Protein AF-A0A015MP31-F1 (afdb_monomer)

Secondary structure (DSSP, 8-state):
----GGGGGG--SSPPB-TT--B--TTSHHHHHHHHHHHHHSPPPPPHHHHHHHHHHHHHHHHHHHHHHTT--TTTHHHHHHHHHHHHHHHHHHHHHHHHHHHHHHH---HHHHHHHHHHHHHHHHHHHHHHHHHHHHHHHT--PPTT--S--SHHHHHTT--TTS------------S-------------------------

Organism: Rhizophagus irregularis (strain DAOM 197198w) (NCBI:txid1432141)

pLDDT: mean 75.78, std 20.4, range [34.19, 97.19]

Radius of gyration: 34.36 Å; Cα contacts (8 Å, |Δi|>4): 67; chains: 1; bounding box: 58×89×90 Å

Mean predicted aligned error: 17.03 Å

Foldseek 3Di:
DDDDPLQPVPPDPDFDADPVRHTDDPPDPVNVVVSVVSSVPDDDDDDPVRVVVVVVVVVLVVLCVVCVVVLHHSLCSVLVVVLVVLVVVLVVVLCVVLVVLVVQLVPDPDPVSNVVSVVVNVVCVVVSVVVSVVVSVVSVVVRDRPPPDDPDPPPSVVVVVPDPPPPPPPDPPDDDDDDDDPPDPPDDDDDDDDDDDDDDDDDD

Structure (mmCIF, N/CA/C/O backbone):
data_AF-A0A015MP31-F1
#
_entry.id   AF-A0A015MP31-F1
#
loop_
_atom_site.group_PDB
_atom_site.id
_atom_site.type_symbol
_atom_site.label_atom_id
_atom_site.label_alt_id
_atom_site.label_comp_id
_atom_site.label_asym_id
_atom_site.label_entity_id
_atom_site.label_seq_id
_atom_site.pdbx_PDB_ins_code
_atom_site.Cartn_x
_atom_site.Cartn_y
_atom_site.Cartn_z
_atom_site.occupancy
_atom_site.B_iso_or_equiv
_atom_site.auth_seq_id
_atom_site.auth_comp_id
_atom_site.auth_asym_id
_atom_site.auth_atom_id
_atom_site.pdbx_PDB_model_num
ATOM 1 N N . MET A 1 1 ? 12.160 -29.443 -40.049 1.00 74.00 1 MET A N 1
ATOM 2 C CA . MET A 1 1 ? 13.162 -28.364 -40.197 1.00 74.00 1 MET A CA 1
ATOM 3 C C . MET A 1 1 ? 13.822 -28.106 -38.848 1.00 74.00 1 MET A C 1
ATOM 5 O O . MET A 1 1 ? 13.108 -27.856 -37.884 1.00 74.00 1 MET A O 1
ATOM 9 N N . PHE A 1 2 ? 15.148 -28.223 -38.744 1.00 81.88 2 PHE A N 1
ATOM 10 C CA . PHE A 1 2 ? 15.874 -27.983 -37.490 1.00 81.88 2 PHE A CA 1
ATOM 11 C C . PHE A 1 2 ? 16.318 -26.518 -37.405 1.00 81.88 2 PHE A C 1
ATOM 13 O O . PHE A 1 2 ? 17.083 -26.057 -38.247 1.00 81.88 2 PHE A O 1
ATOM 20 N N . ILE A 1 3 ? 15.853 -25.794 -36.382 1.00 84.56 3 ILE A N 1
ATOM 21 C CA . ILE A 1 3 ? 16.291 -24.421 -36.093 1.00 84.56 3 ILE A CA 1
ATOM 22 C C . ILE A 1 3 ? 17.124 -24.432 -34.799 1.00 84.56 3 ILE A C 1
ATOM 24 O O . ILE A 1 3 ? 16.584 -24.762 -33.731 1.00 84.56 3 ILE A O 1
ATOM 28 N N . PRO A 1 4 ? 18.415 -24.046 -34.857 1.00 87.56 4 PRO A N 1
ATOM 29 C CA . PRO A 1 4 ? 19.265 -23.894 -33.681 1.00 87.56 4 PRO A CA 1
ATOM 30 C C . PRO A 1 4 ? 18.631 -23.017 -32.596 1.00 87.56 4 PRO A C 1
ATOM 32 O O . PRO A 1 4 ? 18.036 -21.979 -32.886 1.00 87.56 4 PRO A O 1
ATOM 35 N N . HIS A 1 5 ? 18.809 -23.391 -31.324 1.00 84.75 5 HIS A N 1
ATOM 36 C CA . HIS A 1 5 ? 18.197 -22.683 -30.191 1.00 84.75 5 HIS A CA 1
ATOM 37 C C . HIS A 1 5 ? 18.561 -21.186 -30.149 1.00 84.75 5 HIS A C 1
ATOM 39 O O . HIS A 1 5 ? 17.697 -20.357 -29.875 1.00 84.75 5 HIS A O 1
ATOM 45 N N . LYS A 1 6 ? 19.800 -20.837 -30.530 1.00 84.44 6 LYS A N 1
ATOM 46 C CA . LYS A 1 6 ? 20.294 -19.449 -30.620 1.00 84.44 6 LYS A CA 1
ATOM 47 C C . LYS A 1 6 ? 19.482 -18.542 -31.556 1.00 84.44 6 LYS A C 1
ATOM 49 O O . LYS A 1 6 ? 19.485 -17.333 -31.367 1.00 84.44 6 LYS A O 1
ATOM 54 N N . TYR A 1 7 ? 18.769 -19.110 -32.530 1.00 86.00 7 TYR A N 1
ATOM 55 C CA . TYR A 1 7 ? 17.979 -18.350 -33.499 1.00 86.00 7 TYR A CA 1
ATOM 56 C C . TYR A 1 7 ? 16.498 -18.223 -33.125 1.00 86.00 7 TYR A C 1
ATOM 58 O O . TYR A 1 7 ? 15.817 -17.366 -33.674 1.00 86.00 7 TYR A O 1
ATOM 66 N N . ARG A 1 8 ? 15.989 -19.014 -32.167 1.00 84.81 8 ARG A N 1
ATOM 67 C CA . ARG A 1 8 ? 14.545 -19.098 -31.865 1.00 84.81 8 ARG A CA 1
ATOM 68 C C . ARG A 1 8 ? 13.927 -17.785 -31.385 1.00 84.81 8 ARG A C 1
ATOM 70 O O . ARG A 1 8 ? 12.791 -17.495 -31.731 1.00 84.81 8 ARG A O 1
ATOM 77 N N . ASN A 1 9 ? 14.672 -16.991 -30.617 1.00 83.19 9 ASN A N 1
ATOM 78 C CA . ASN A 1 9 ? 14.171 -15.733 -30.048 1.00 83.19 9 ASN A CA 1
ATOM 79 C C . ASN A 1 9 ? 14.290 -14.540 -31.006 1.00 83.19 9 ASN A C 1
ATOM 81 O O . ASN A 1 9 ? 13.873 -13.441 -30.652 1.00 83.19 9 ASN A O 1
ATOM 85 N N . ILE A 1 10 ? 14.905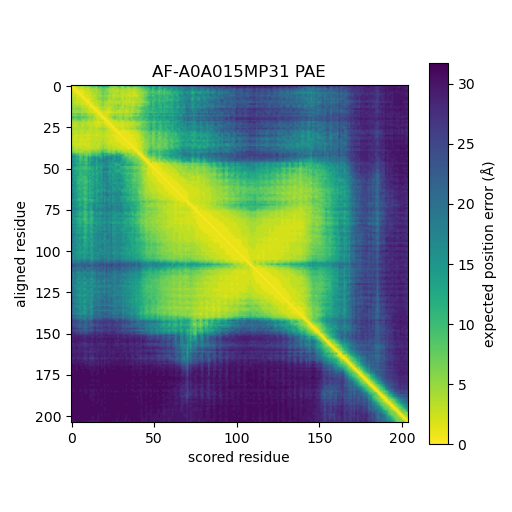 -14.740 -32.174 1.00 86.00 10 ILE A N 1
ATOM 86 C CA . ILE A 1 10 ? 15.269 -13.663 -33.102 1.00 86.00 10 ILE A CA 1
ATOM 87 C C . ILE A 1 10 ? 14.688 -13.904 -34.499 1.00 86.00 10 ILE A C 1
ATOM 89 O O . ILE A 1 10 ? 15.060 -13.213 -35.441 1.00 86.00 10 ILE A O 1
ATOM 93 N N . ILE A 1 11 ? 13.795 -14.894 -34.636 1.00 86.50 11 ILE A N 1
ATOM 94 C CA . ILE A 1 11 ? 13.079 -15.171 -35.882 1.00 86.50 11 ILE A CA 1
ATOM 95 C C . ILE A 1 11 ? 12.191 -13.958 -36.192 1.00 86.50 11 ILE A C 1
ATOM 97 O O . ILE A 1 11 ? 11.351 -13.601 -35.358 1.00 86.50 11 ILE A O 1
ATOM 101 N N . PRO A 1 12 ? 12.360 -13.323 -37.362 1.00 84.62 12 PRO A N 1
ATOM 102 C CA . PRO A 1 12 ? 11.486 -12.249 -37.812 1.00 84.62 12 PRO A CA 1
ATOM 103 C C . PRO A 1 12 ? 10.028 -12.709 -37.839 1.00 84.62 12 PRO A C 1
ATOM 105 O O . PRO A 1 12 ? 9.726 -13.834 -38.234 1.00 84.62 12 PRO A O 1
ATOM 108 N N . LYS A 1 13 ? 9.114 -11.835 -37.409 1.00 85.69 13 LYS A N 1
ATOM 109 C CA . LYS A 1 13 ? 7.669 -12.102 -37.498 1.00 85.69 13 LYS A CA 1
ATOM 110 C C . LYS A 1 13 ? 7.138 -11.942 -38.924 1.00 85.69 13 LYS A C 1
ATOM 112 O O . LYS A 1 13 ? 6.085 -12.482 -39.239 1.00 85.69 13 LYS A O 1
ATOM 117 N N . GLU A 1 14 ? 7.865 -11.204 -39.755 1.00 86.81 14 GLU A N 1
ATOM 118 C CA . GLU A 1 14 ? 7.526 -10.916 -41.145 1.00 86.81 14 GLU A CA 1
ATOM 119 C C . GLU A 1 14 ? 8.365 -11.785 -42.100 1.00 86.81 14 GLU A C 1
ATOM 121 O O . GLU A 1 14 ? 9.497 -12.151 -41.758 1.00 86.81 14 GLU A O 1
ATOM 126 N N . PRO A 1 15 ? 7.825 -12.149 -43.279 1.00 86.38 15 PRO A N 1
ATOM 127 C CA . PRO A 1 15 ? 8.564 -12.888 -44.297 1.00 86.38 15 PRO A CA 1
ATOM 128 C C . PRO A 1 15 ? 9.771 -12.090 -44.797 1.00 86.38 15 PRO A C 1
ATOM 130 O O . PRO A 1 15 ? 9.709 -10.875 -44.968 1.00 86.38 15 PRO A O 1
ATOM 133 N N . LEU A 1 16 ? 10.872 -12.797 -45.038 1.00 87.38 16 LEU A N 1
ATOM 134 C CA . LEU A 1 16 ? 12.121 -12.206 -45.500 1.00 87.38 16 LEU A CA 1
ATOM 135 C C . LEU A 1 16 ? 12.181 -12.205 -47.025 1.00 87.38 16 LEU A C 1
ATOM 137 O O . LEU A 1 16 ? 11.824 -13.200 -47.655 1.00 87.38 16 LEU A O 1
ATOM 141 N N . TYR A 1 17 ? 12.688 -11.116 -47.591 1.00 89.69 17 TYR A N 1
ATOM 142 C CA . TYR A 1 17 ? 12.909 -10.961 -49.024 1.00 89.69 17 TYR A CA 1
ATOM 143 C C . TYR A 1 17 ? 14.331 -10.462 -49.286 1.00 89.69 17 TYR A C 1
ATOM 145 O O . TYR A 1 17 ? 14.912 -9.774 -48.442 1.00 89.69 17 TYR A O 1
ATOM 153 N N . THR A 1 18 ? 14.895 -10.821 -50.436 1.00 84.06 18 THR A N 1
ATOM 154 C CA . THR A 1 18 ? 16.131 -10.214 -50.946 1.00 84.06 18 THR A CA 1
ATOM 155 C C . THR A 1 18 ? 15.867 -8.789 -51.442 1.00 84.06 18 THR A C 1
ATOM 157 O O . THR A 1 18 ? 14.717 -8.373 -51.584 1.00 84.06 18 THR A O 1
ATOM 160 N N . GLU A 1 19 ? 16.925 -8.029 -51.735 1.00 83.94 19 GLU A N 1
ATOM 161 C CA . GLU A 1 19 ? 16.815 -6.676 -52.314 1.00 83.94 19 GLU A CA 1
ATOM 162 C C . GLU A 1 19 ? 16.079 -6.671 -53.669 1.00 83.94 19 GLU A C 1
ATOM 164 O O . GLU A 1 19 ? 15.455 -5.685 -54.045 1.00 83.94 19 GLU A O 1
ATOM 169 N N . GLU A 1 20 ? 16.077 -7.813 -54.357 1.00 86.88 20 GLU A N 1
ATOM 170 C CA . GLU A 1 20 ? 15.371 -8.070 -55.618 1.00 86.88 20 GLU A CA 1
ATOM 171 C C . GLU A 1 20 ? 13.899 -8.484 -55.407 1.00 86.88 20 GLU A C 1
ATOM 173 O O . GLU A 1 20 ? 13.181 -8.758 -56.367 1.00 86.88 20 GLU A O 1
ATOM 178 N N . GLY A 1 21 ? 13.433 -8.555 -54.154 1.00 85.94 21 GLY A N 1
ATOM 179 C CA . GLY A 1 21 ? 12.064 -8.934 -53.801 1.00 85.94 21 GLY A CA 1
ATOM 180 C C . GLY A 1 21 ? 11.790 -10.442 -53.824 1.00 85.94 21 GLY A C 1
ATOM 181 O O . GLY A 1 21 ? 10.629 -10.851 -53.783 1.00 85.94 21 GLY A O 1
ATOM 182 N N . VAL A 1 22 ? 12.822 -11.290 -53.873 1.00 89.50 22 VAL A N 1
ATOM 183 C CA . VAL A 1 22 ? 12.664 -12.753 -53.876 1.00 89.50 22 VAL A CA 1
ATOM 184 C C . VAL A 1 22 ? 12.481 -13.264 -52.451 1.00 89.50 22 VAL A C 1
ATOM 186 O O . VAL A 1 22 ? 13.244 -12.913 -51.553 1.00 89.50 22 VAL A O 1
ATOM 189 N N . TYR A 1 23 ? 11.470 -14.107 -52.232 1.00 90.94 23 TYR A N 1
ATOM 190 C CA . TYR A 1 23 ? 11.176 -14.678 -50.917 1.00 90.94 23 TYR A CA 1
ATOM 191 C C . TYR A 1 23 ? 12.289 -15.618 -50.437 1.00 90.94 23 TYR A C 1
ATOM 193 O O . TYR A 1 23 ? 12.594 -16.629 -51.073 1.00 90.94 23 TYR A O 1
ATOM 201 N N . ILE A 1 24 ? 12.841 -15.322 -49.261 1.00 89.38 24 ILE A N 1
ATOM 202 C CA . ILE A 1 24 ? 13.866 -16.139 -48.617 1.00 89.38 24 ILE A CA 1
ATOM 203 C C . ILE A 1 24 ? 13.177 -17.252 -47.823 1.00 89.38 24 ILE A C 1
ATOM 205 O O . ILE A 1 24 ? 12.631 -17.036 -46.738 1.00 89.38 24 ILE A O 1
ATOM 209 N N . VAL A 1 25 ? 13.246 -18.472 -48.355 1.00 88.62 25 VAL A N 1
ATOM 210 C CA . VAL A 1 25 ? 12.637 -19.660 -47.741 1.00 88.62 25 VAL A CA 1
ATOM 211 C C . VAL A 1 25 ? 13.271 -19.958 -46.371 1.00 88.62 25 VAL A C 1
ATOM 213 O O . VAL A 1 25 ? 14.489 -20.138 -46.291 1.00 88.62 25 VAL A O 1
ATOM 216 N N . PRO A 1 26 ? 12.481 -20.077 -45.285 1.00 87.75 26 PRO A N 1
ATOM 217 C CA . PRO A 1 26 ? 12.982 -20.481 -43.977 1.00 87.75 26 PRO A CA 1
ATOM 218 C C . PRO A 1 26 ? 13.776 -21.789 -44.033 1.00 87.75 26 PRO A C 1
ATOM 220 O O . PRO A 1 26 ? 13.324 -22.782 -44.594 1.00 87.75 26 PRO A O 1
ATOM 223 N N . GLY A 1 27 ? 14.971 -21.790 -43.438 1.00 83.44 27 GLY A N 1
ATOM 224 C CA . GLY A 1 27 ? 15.876 -22.945 -43.445 1.00 83.44 27 GLY A CA 1
ATOM 225 C C . GLY A 1 27 ? 16.776 -23.065 -44.681 1.00 83.44 27 GLY A C 1
ATOM 226 O O . GLY A 1 27 ? 17.607 -23.973 -44.719 1.00 83.44 27 GLY A O 1
ATOM 227 N N . SER A 1 28 ? 16.667 -22.156 -45.656 1.00 89.12 28 SER A N 1
ATOM 228 C CA . SER A 1 28 ? 17.636 -22.039 -46.750 1.00 89.12 28 SER A CA 1
ATOM 229 C C . SER A 1 28 ? 18.993 -21.517 -46.256 1.00 89.12 28 SER A C 1
ATOM 231 O O . SER A 1 28 ? 19.128 -20.993 -45.145 1.00 89.12 28 SER A O 1
ATOM 233 N N . ARG A 1 29 ? 20.026 -21.626 -47.102 1.00 88.25 29 ARG A N 1
ATOM 234 C CA . ARG A 1 29 ? 21.352 -21.056 -46.817 1.00 88.25 29 ARG A CA 1
ATOM 235 C C . ARG A 1 29 ? 21.278 -19.544 -46.591 1.00 88.25 29 ARG A C 1
ATOM 237 O O . ARG A 1 29 ? 21.862 -19.050 -45.634 1.00 88.25 29 ARG A O 1
ATOM 244 N N . GLU A 1 30 ? 20.540 -18.834 -47.438 1.00 89.25 30 GLU A N 1
ATOM 245 C CA . GLU A 1 30 ? 20.336 -17.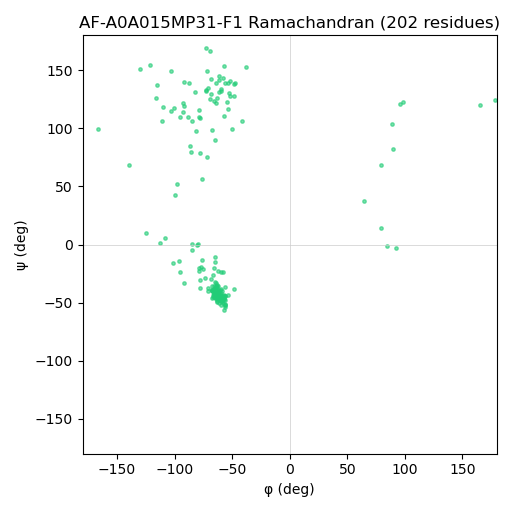383 -47.345 1.00 89.25 30 GLU A CA 1
ATOM 246 C C . GLU A 1 30 ? 19.629 -16.992 -46.051 1.00 89.25 30 GLU A C 1
ATOM 248 O O . GLU A 1 30 ? 20.039 -16.046 -45.377 1.00 89.25 30 GLU A O 1
ATOM 253 N N . TRP A 1 31 ? 18.636 -17.785 -45.642 1.00 89.88 31 TRP A N 1
ATOM 254 C CA . TRP A 1 31 ? 17.954 -17.593 -44.371 1.00 89.88 31 TRP A CA 1
ATOM 255 C C . TRP A 1 31 ? 18.927 -17.708 -43.194 1.00 89.88 31 TRP A C 1
ATOM 257 O O . TRP A 1 31 ? 18.940 -16.852 -42.311 1.00 89.88 31 TRP A O 1
ATOM 267 N N . PHE A 1 32 ? 19.801 -18.719 -43.188 1.00 89.62 32 PHE A N 1
ATOM 268 C CA . PHE A 1 32 ? 20.814 -18.857 -42.138 1.00 89.62 32 PHE A CA 1
ATOM 269 C C . PHE A 1 32 ? 21.856 -17.734 -42.150 1.00 89.62 32 PHE A C 1
ATOM 271 O O . PHE A 1 32 ? 22.263 -17.302 -41.071 1.00 89.62 32 PHE A O 1
ATOM 278 N N . THR A 1 33 ? 22.254 -17.232 -43.321 1.00 89.81 33 THR A N 1
ATOM 279 C CA . THR A 1 33 ? 23.148 -16.068 -43.442 1.00 89.81 33 THR A CA 1
ATOM 280 C C . THR A 1 33 ? 22.511 -14.823 -42.828 1.00 89.81 33 THR A C 1
ATOM 282 O O . THR A 1 33 ? 23.130 -14.151 -42.003 1.00 89.81 33 THR A O 1
ATOM 285 N N . TYR A 1 34 ? 21.245 -14.555 -43.153 1.00 88.19 34 TYR A N 1
ATOM 286 C CA . TYR A 1 34 ? 20.497 -13.440 -42.579 1.00 88.19 34 TYR A CA 1
ATOM 287 C C . TYR A 1 34 ? 20.377 -13.565 -41.052 1.00 88.19 34 TYR A C 1
ATOM 289 O O . TYR A 1 34 ? 20.706 -12.640 -40.307 1.00 88.19 34 TYR A O 1
ATOM 297 N N . MET A 1 35 ? 19.996 -14.749 -40.564 1.00 89.00 35 MET A N 1
ATOM 298 C CA . MET A 1 35 ? 19.873 -15.030 -39.130 1.00 89.00 35 MET A CA 1
ATOM 299 C C . MET A 1 35 ? 21.215 -14.945 -38.389 1.00 89.00 35 MET A C 1
ATOM 301 O O . MET A 1 35 ? 21.256 -14.544 -37.225 1.00 89.00 35 MET A O 1
ATOM 305 N N . TYR A 1 36 ? 22.322 -15.308 -39.040 1.00 88.31 36 TYR A N 1
ATOM 306 C CA . TYR A 1 36 ? 23.671 -15.158 -38.498 1.00 88.31 36 TYR A CA 1
ATOM 307 C C . TYR A 1 36 ? 24.060 -13.685 -38.345 1.00 88.31 36 TYR A C 1
ATOM 309 O O . TYR A 1 36 ? 24.514 -13.297 -37.269 1.00 88.31 36 TYR A O 1
ATOM 317 N N . ASN A 1 37 ? 23.795 -12.862 -39.361 1.00 88.12 37 ASN A N 1
ATOM 318 C CA . ASN A 1 37 ? 24.048 -11.423 -39.308 1.00 88.12 37 ASN A CA 1
ATOM 319 C C . ASN A 1 37 ? 23.207 -10.747 -38.216 1.00 88.12 37 ASN A C 1
ATOM 321 O O . ASN A 1 37 ? 23.742 -9.971 -37.425 1.00 88.12 37 ASN A O 1
ATOM 325 N N . LEU A 1 38 ? 21.923 -11.105 -38.089 1.00 85.56 38 LEU A N 1
ATOM 326 C CA . LEU A 1 38 ? 21.086 -10.642 -36.977 1.00 85.56 38 LEU A CA 1
ATOM 327 C C . LEU A 1 38 ? 21.678 -11.030 -35.619 1.00 85.56 38 LEU A C 1
ATOM 329 O O . LEU A 1 38 ? 21.755 -10.195 -34.723 1.00 85.56 38 LEU A O 1
ATOM 333 N N . HIS A 1 39 ? 22.119 -12.281 -35.472 1.00 83.44 39 HIS A N 1
ATOM 334 C CA . HIS A 1 39 ? 22.714 -12.783 -34.235 1.00 83.44 39 HIS A CA 1
ATOM 335 C C . HIS A 1 39 ? 24.027 -12.080 -33.863 1.00 83.44 39 HIS A C 1
ATOM 337 O O . HIS A 1 39 ? 24.275 -11.884 -32.677 1.00 83.44 39 HIS A O 1
ATOM 343 N N . ILE A 1 40 ? 24.859 -11.697 -34.837 1.00 83.50 40 ILE A N 1
ATOM 344 C CA . ILE A 1 40 ? 26.073 -10.901 -34.584 1.00 83.50 40 ILE A CA 1
ATOM 345 C C . ILE A 1 40 ? 25.722 -9.464 -34.190 1.00 83.50 40 ILE A C 1
ATOM 347 O O . ILE A 1 40 ? 26.348 -8.908 -33.291 1.00 83.50 40 ILE A O 1
ATOM 351 N N . ASN A 1 41 ? 24.717 -8.874 -34.840 1.00 78.81 41 ASN A N 1
ATOM 352 C CA . ASN A 1 41 ? 24.307 -7.489 -34.600 1.00 78.81 41 ASN A CA 1
ATOM 353 C C . ASN A 1 41 ? 23.494 -7.313 -33.307 1.00 78.81 41 ASN A C 1
ATOM 355 O O . ASN A 1 41 ? 23.285 -6.191 -32.842 1.00 78.81 41 ASN A O 1
ATOM 359 N N . LEU A 1 42 ? 23.028 -8.409 -32.706 1.00 74.88 42 LEU A N 1
ATOM 360 C CA . LEU A 1 42 ? 22.381 -8.386 -31.405 1.00 74.88 42 LEU A CA 1
AT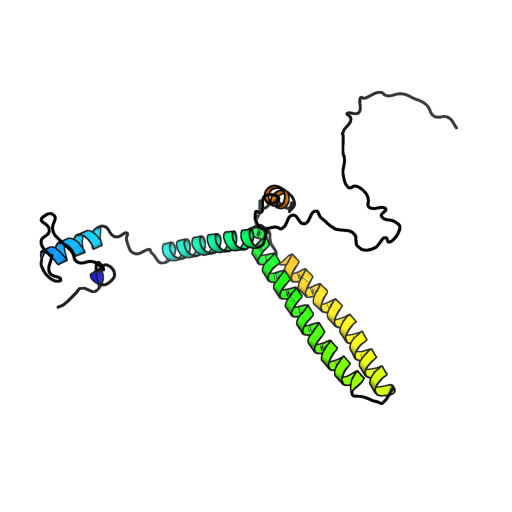OM 361 C C . LEU A 1 42 ? 23.395 -8.036 -30.321 1.00 74.88 42 LEU A C 1
ATOM 363 O O . LEU A 1 42 ? 24.447 -8.660 -30.191 1.00 74.88 42 LEU A O 1
ATOM 367 N N . SER A 1 43 ? 23.037 -7.059 -29.487 1.00 69.31 43 SER A N 1
ATOM 368 C CA . SER A 1 43 ? 23.808 -6.782 -28.281 1.00 69.31 43 SER A CA 1
ATOM 369 C C . SER A 1 43 ? 23.962 -8.072 -27.470 1.00 69.31 43 SER A C 1
ATOM 371 O O . SER A 1 43 ? 22.982 -8.819 -27.338 1.00 69.31 43 SER A O 1
ATOM 373 N N . PRO A 1 44 ? 25.151 -8.333 -26.894 1.00 73.25 44 PRO A N 1
ATOM 374 C CA . PRO A 1 44 ? 25.359 -9.486 -26.036 1.00 73.25 44 PRO A CA 1
ATOM 375 C C . PRO A 1 44 ? 24.229 -9.586 -25.007 1.00 73.25 44 PRO A C 1
ATOM 377 O O . PRO A 1 44 ? 23.797 -8.556 -24.471 1.00 73.25 44 PRO A O 1
ATOM 380 N N . PRO A 1 45 ? 23.715 -10.797 -24.725 1.00 70.75 45 PRO A N 1
ATOM 381 C CA . PRO A 1 45 ? 22.658 -10.957 -23.746 1.00 70.75 45 PRO A CA 1
ATOM 382 C C . PRO A 1 45 ? 23.113 -10.326 -22.433 1.00 70.75 45 PRO A C 1
ATOM 384 O O . PRO A 1 45 ? 24.143 -10.710 -21.885 1.00 70.75 45 PRO A O 1
ATOM 387 N N . LEU A 1 46 ? 22.328 -9.360 -21.942 1.00 74.88 46 LEU A N 1
ATOM 388 C CA . LEU A 1 46 ? 22.673 -8.591 -20.749 1.00 74.88 46 LEU A CA 1
ATOM 389 C C . LEU A 1 46 ? 23.104 -9.532 -19.626 1.00 74.88 46 LEU A C 1
ATOM 391 O O . LEU A 1 46 ? 22.349 -10.447 -19.258 1.00 74.88 46 LEU A O 1
ATOM 395 N N . THR A 1 47 ? 24.276 -9.270 -19.053 1.00 83.94 47 THR A N 1
ATOM 396 C CA . THR A 1 47 ? 24.765 -9.985 -17.875 1.00 83.94 47 THR A CA 1
ATOM 397 C C . THR A 1 47 ? 23.740 -9.846 -16.746 1.00 83.94 47 THR A C 1
ATOM 399 O O . THR A 1 47 ? 23.005 -8.856 -16.673 1.00 83.94 47 THR A O 1
ATOM 402 N N . LYS A 1 48 ? 23.688 -10.807 -15.812 1.00 83.38 48 LYS A N 1
ATOM 403 C CA . LYS A 1 48 ? 22.780 -10.739 -14.647 1.00 83.38 48 LYS A CA 1
ATOM 404 C C . LYS A 1 48 ? 22.849 -9.379 -13.929 1.00 83.38 48 LYS A C 1
ATOM 406 O O . LYS A 1 48 ? 21.810 -8.856 -13.538 1.00 83.38 48 LYS A O 1
ATOM 411 N N . ALA A 1 49 ? 24.043 -8.789 -13.812 1.00 85.75 49 ALA A N 1
ATOM 412 C CA . ALA A 1 49 ? 24.250 -7.457 -13.242 1.00 85.75 49 ALA A CA 1
ATOM 413 C C . ALA A 1 49 ? 23.561 -6.344 -14.055 1.00 85.75 49 ALA A C 1
ATOM 415 O O . ALA A 1 49 ? 22.781 -5.574 -13.506 1.00 85.75 49 ALA A O 1
ATOM 416 N N . GLN A 1 50 ? 23.753 -6.315 -15.375 1.00 87.69 50 GLN A N 1
ATOM 417 C CA . GLN A 1 50 ? 23.138 -5.312 -16.250 1.00 87.69 50 GLN A CA 1
ATOM 418 C C . GLN A 1 50 ? 21.604 -5.414 -16.267 1.00 87.69 50 GLN A C 1
ATOM 420 O O . GLN A 1 50 ? 20.910 -4.399 -16.284 1.00 87.69 50 GLN A O 1
ATOM 425 N N . ARG A 1 51 ? 21.048 -6.634 -16.198 1.00 84.88 51 ARG A N 1
ATOM 426 C CA . ARG A 1 51 ? 19.592 -6.830 -16.055 1.00 84.88 51 ARG A CA 1
ATOM 427 C C . ARG A 1 51 ? 19.069 -6.251 -14.742 1.00 84.88 51 ARG A C 1
ATOM 429 O O . ARG A 1 51 ? 18.009 -5.631 -14.734 1.00 84.88 51 ARG A O 1
ATOM 436 N N . ARG A 1 52 ? 19.802 -6.440 -13.638 1.00 84.81 52 ARG A N 1
ATOM 437 C CA . ARG A 1 52 ? 19.448 -5.859 -12.332 1.00 84.81 52 ARG A CA 1
ATOM 438 C C . ARG A 1 52 ? 19.455 -4.334 -12.388 1.00 84.81 52 ARG A C 1
ATOM 440 O O . ARG A 1 52 ? 18.486 -3.732 -11.937 1.00 84.81 52 ARG A O 1
ATOM 447 N N . GLU A 1 53 ? 20.477 -3.735 -12.995 1.00 88.69 53 GLU A N 1
ATOM 448 C CA . GLU A 1 53 ? 20.563 -2.279 -13.180 1.00 88.69 53 GLU A CA 1
ATOM 449 C C . GLU A 1 53 ? 19.401 -1.735 -14.020 1.00 88.69 53 GLU A C 1
ATOM 451 O O . GLU A 1 53 ? 18.713 -0.804 -13.601 1.00 88.69 53 GLU A O 1
ATOM 456 N N . LYS A 1 54 ? 19.087 -2.372 -15.156 1.00 88.69 54 LYS A N 1
ATOM 457 C CA . LYS A 1 54 ? 17.936 -1.983 -15.987 1.00 88.69 54 LYS A CA 1
ATOM 458 C C . LYS A 1 54 ? 16.619 -2.053 -15.208 1.00 88.69 54 LYS A C 1
ATOM 460 O O . LYS A 1 54 ? 15.825 -1.117 -15.254 1.00 88.69 54 LYS A O 1
ATOM 465 N N . ASN A 1 55 ? 16.400 -3.133 -14.457 1.00 89.88 55 ASN A N 1
ATOM 466 C CA . ASN A 1 55 ? 15.196 -3.294 -13.640 1.00 89.88 55 ASN A CA 1
ATOM 467 C C . ASN A 1 55 ? 15.116 -2.247 -12.520 1.00 89.88 55 ASN A C 1
ATOM 469 O O . ASN A 1 55 ? 14.030 -1.758 -12.216 1.00 89.88 55 ASN A O 1
ATOM 473 N N . LYS A 1 56 ? 16.251 -1.892 -11.908 1.00 90.38 56 LYS A N 1
ATOM 474 C CA . LYS A 1 56 ? 16.332 -0.832 -10.898 1.00 90.38 56 LYS A CA 1
ATOM 475 C C . LYS A 1 56 ? 15.959 0.523 -11.501 1.00 90.38 56 LYS A C 1
ATOM 477 O O . LYS A 1 56 ? 15.148 1.237 -10.918 1.00 90.38 56 LYS A O 1
ATOM 482 N N . LEU A 1 57 ? 16.484 0.841 -12.683 1.00 91.00 57 LEU A N 1
ATOM 483 C CA . LEU A 1 57 ? 16.164 2.076 -13.394 1.00 91.00 57 LEU A CA 1
ATOM 484 C C . LEU A 1 57 ? 14.678 2.159 -13.770 1.00 91.00 57 LEU A C 1
ATOM 486 O O . LEU A 1 57 ? 14.066 3.210 -13.592 1.00 91.00 57 LEU A O 1
ATOM 490 N N . GLU A 1 58 ? 14.084 1.060 -14.240 1.00 91.94 58 GLU A N 1
ATOM 491 C CA . GLU A 1 58 ? 12.648 1.009 -14.541 1.00 91.94 58 GLU A CA 1
ATOM 492 C C . GLU A 1 58 ? 11.778 1.223 -13.298 1.00 91.94 58 GLU A C 1
ATOM 494 O O . GLU A 1 58 ? 10.844 2.021 -13.337 1.00 91.94 58 GLU A O 1
ATOM 499 N N . ARG A 1 59 ? 12.119 0.605 -12.159 1.00 88.06 59 ARG A N 1
ATOM 500 C CA . ARG A 1 59 ? 11.409 0.855 -10.891 1.00 88.06 59 ARG A CA 1
ATOM 501 C C . ARG A 1 59 ? 11.475 2.325 -10.488 1.00 88.06 59 ARG A C 1
ATOM 503 O O . ARG A 1 59 ? 10.444 2.928 -10.226 1.00 88.06 59 ARG A O 1
ATOM 510 N N . ILE A 1 60 ? 12.663 2.929 -10.553 1.00 88.88 60 ILE A N 1
ATOM 511 C CA . ILE A 1 60 ? 12.851 4.357 -10.255 1.00 88.88 60 ILE A CA 1
ATOM 512 C C . ILE A 1 60 ? 11.993 5.234 -11.183 1.00 88.88 60 ILE A C 1
ATOM 514 O O . ILE A 1 60 ? 11.421 6.228 -10.739 1.00 88.88 60 ILE A O 1
ATOM 518 N N . ARG A 1 61 ? 11.883 4.890 -12.473 1.00 90.00 61 ARG A N 1
ATOM 519 C CA . ARG A 1 61 ? 11.026 5.616 -13.426 1.00 90.00 61 ARG A CA 1
ATOM 520 C C . ARG A 1 61 ? 9.547 5.507 -13.065 1.00 90.00 61 ARG A C 1
ATOM 522 O O . ARG A 1 61 ? 8.848 6.518 -13.129 1.00 90.00 61 ARG A O 1
ATOM 529 N N . LEU A 1 62 ? 9.078 4.315 -12.705 1.00 90.25 62 LEU A N 1
ATOM 530 C CA . LEU A 1 62 ? 7.693 4.086 -12.287 1.00 90.25 62 LEU A CA 1
ATOM 531 C C . LEU A 1 62 ? 7.368 4.856 -11.007 1.00 90.25 62 LEU A C 1
ATOM 533 O O . LEU A 1 62 ? 6.413 5.625 -10.989 1.00 90.25 62 LEU A O 1
ATOM 537 N N . ASP A 1 63 ? 8.222 4.755 -9.996 1.00 86.38 63 ASP A N 1
ATOM 538 C CA . ASP A 1 63 ? 8.064 5.460 -8.725 1.00 86.38 63 ASP A CA 1
ATOM 539 C C . ASP A 1 63 ? 8.036 6.987 -8.914 1.00 86.38 63 ASP A C 1
ATOM 541 O O . ASP A 1 63 ? 7.247 7.681 -8.275 1.00 86.38 63 ASP A O 1
ATOM 545 N N . LYS A 1 64 ? 8.850 7.541 -9.828 1.00 85.88 64 LYS A N 1
ATOM 546 C CA . LYS A 1 64 ? 8.795 8.973 -10.186 1.00 85.88 64 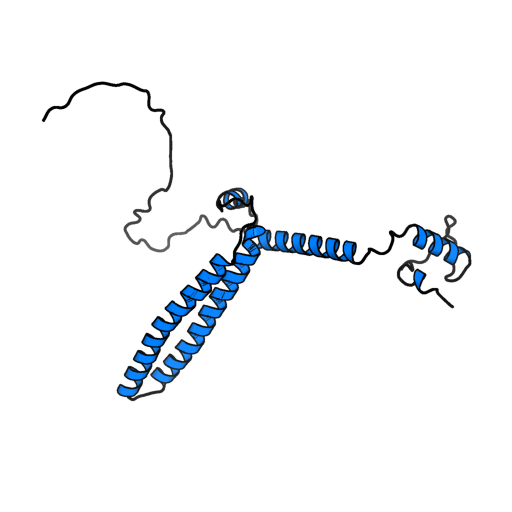LYS A CA 1
ATOM 547 C C . LYS A 1 64 ? 7.455 9.361 -10.813 1.00 85.88 64 LYS A C 1
ATOM 549 O O . LYS A 1 64 ? 6.920 10.424 -10.494 1.00 85.88 64 LYS A O 1
ATOM 554 N N . LYS A 1 65 ? 6.906 8.516 -11.693 1.00 87.62 65 LYS A N 1
ATOM 555 C CA . LYS A 1 65 ? 5.584 8.734 -12.299 1.00 87.62 65 LYS A CA 1
ATOM 556 C C . LYS A 1 65 ? 4.473 8.660 -11.250 1.00 87.62 65 LYS A C 1
ATOM 558 O O . LYS A 1 65 ? 3.620 9.543 -11.232 1.00 87.62 65 LYS A O 1
ATOM 563 N N . GLU A 1 66 ? 4.508 7.669 -10.358 1.00 85.56 66 GLU A N 1
ATOM 564 C CA . GLU A 1 66 ? 3.549 7.543 -9.250 1.00 85.56 66 GLU A CA 1
ATOM 565 C C . GLU A 1 66 ? 3.625 8.756 -8.316 1.00 85.56 66 GLU A C 1
ATOM 567 O O . GLU A 1 66 ? 2.605 9.371 -8.004 1.00 85.56 66 GLU A O 1
ATOM 572 N N . ALA A 1 67 ? 4.833 9.162 -7.924 1.00 84.00 67 ALA A N 1
ATOM 573 C CA . ALA A 1 67 ? 5.040 10.337 -7.089 1.00 84.00 67 ALA A CA 1
ATOM 574 C C . ALA A 1 67 ? 4.428 11.597 -7.730 1.00 84.00 67 ALA A C 1
ATOM 576 O O . ALA A 1 67 ? 3.639 12.292 -7.085 1.00 84.00 67 ALA A O 1
ATOM 577 N N . SER A 1 68 ? 4.697 11.833 -9.020 1.00 84.19 68 SER A N 1
ATOM 578 C CA . SER A 1 68 ? 4.117 12.945 -9.785 1.00 84.19 68 SER A CA 1
ATOM 579 C C . SER A 1 68 ? 2.584 12.886 -9.837 1.00 84.19 68 SER A C 1
ATOM 581 O O . SER A 1 68 ? 1.915 13.883 -9.540 1.00 84.19 68 SER A O 1
ATOM 583 N N . PHE A 1 69 ? 2.017 11.706 -10.120 1.00 84.44 69 PHE A N 1
ATOM 584 C CA . PHE A 1 69 ? 0.570 11.475 -10.141 1.00 84.44 69 PHE A CA 1
ATOM 585 C C . PHE A 1 69 ? -0.084 11.841 -8.800 1.00 84.44 69 PHE A C 1
ATOM 587 O O . PHE A 1 69 ? -1.080 12.568 -8.761 1.00 84.44 69 PHE A O 1
ATOM 594 N N . HIS A 1 70 ? 0.529 11.432 -7.689 1.00 77.62 70 HIS A N 1
ATOM 595 C CA . HIS A 1 70 ? 0.048 11.732 -6.342 1.00 77.62 70 HIS A CA 1
ATOM 596 C C . HIS A 1 70 ? 0.421 13.139 -5.837 1.00 77.62 70 HIS A C 1
ATOM 598 O O . HIS A 1 70 ? 0.030 13.506 -4.730 1.00 77.62 70 HIS A O 1
ATOM 604 N N . GLY A 1 71 ? 1.138 13.956 -6.621 1.00 79.19 71 GLY A N 1
ATOM 605 C CA . GLY A 1 71 ? 1.590 15.287 -6.189 1.00 79.19 71 GLY A CA 1
ATOM 606 C C . GLY A 1 71 ? 2.573 15.234 -5.020 1.00 79.19 71 GLY A C 1
ATOM 607 O O . GLY A 1 71 ? 2.506 16.042 -4.095 1.00 79.19 71 GLY A O 1
ATOM 608 N N . SER A 1 72 ? 3.447 14.236 -5.024 1.00 80.44 72 SER A N 1
ATOM 609 C CA . SER A 1 72 ? 4.495 14.044 -4.035 1.00 80.44 72 SER A CA 1
ATOM 610 C C . SER A 1 72 ? 5.857 14.034 -4.712 1.00 80.44 72 SER A C 1
ATOM 612 O O . SER A 1 72 ? 5.986 13.632 -5.863 1.00 80.44 72 SER A O 1
ATOM 614 N N . SER A 1 73 ? 6.900 14.391 -3.970 1.00 82.12 73 SER A N 1
ATOM 615 C CA . SER A 1 73 ? 8.264 14.162 -4.429 1.00 82.12 73 SER A CA 1
ATOM 616 C C . SER A 1 73 ? 8.611 12.672 -4.370 1.00 82.12 73 SER A C 1
ATOM 618 O O . SER A 1 73 ? 8.119 11.937 -3.504 1.00 82.12 73 SER A O 1
ATOM 620 N N . PHE A 1 74 ? 9.477 12.230 -5.285 1.00 81.38 74 PHE A N 1
ATOM 621 C CA . PHE A 1 74 ? 9.947 10.843 -5.394 1.00 81.38 74 PHE A CA 1
ATOM 622 C C . PHE A 1 74 ? 10.518 10.316 -4.067 1.00 81.38 74 PHE A C 1
ATOM 624 O O . PHE A 1 74 ? 10.143 9.236 -3.624 1.00 81.38 74 PHE A O 1
ATOM 631 N N . ASN A 1 75 ? 11.324 11.123 -3.370 1.00 81.69 75 ASN A N 1
ATOM 632 C CA . ASN A 1 75 ? 11.940 10.736 -2.096 1.00 81.69 75 ASN A CA 1
ATOM 633 C C . ASN A 1 75 ? 10.920 10.547 -0.958 1.00 81.69 75 ASN A C 1
ATOM 635 O O . ASN A 1 75 ? 11.178 9.800 -0.021 1.00 81.69 75 ASN A O 1
ATOM 639 N N . ARG A 1 76 ? 9.763 11.223 -1.015 1.00 78.81 76 ARG A N 1
ATOM 640 C CA . ARG A 1 76 ? 8.731 11.179 0.041 1.00 78.81 76 ARG A CA 1
ATOM 641 C C . ARG A 1 76 ? 7.566 10.262 -0.294 1.00 78.81 76 ARG A C 1
ATOM 643 O O . ARG A 1 76 ? 6.780 9.931 0.594 1.00 78.81 76 ARG A O 1
ATOM 650 N N . TYR A 1 77 ? 7.418 9.882 -1.559 1.00 84.25 77 TYR A N 1
ATOM 651 C CA . TYR A 1 77 ? 6.290 9.081 -2.009 1.00 84.25 77 TYR A CA 1
ATOM 652 C C . TYR A 1 77 ? 6.189 7.729 -1.280 1.00 84.25 77 TYR A C 1
ATOM 654 O O . TYR A 1 77 ? 5.115 7.464 -0.738 1.00 84.25 77 TYR A O 1
ATOM 662 N N . PRO A 1 78 ? 7.264 6.924 -1.138 1.00 83.88 78 PRO A N 1
ATOM 663 C CA . PRO A 1 78 ? 7.192 5.645 -0.426 1.00 83.88 78 PRO A CA 1
ATOM 664 C C . PRO A 1 78 ? 6.727 5.806 1.026 1.00 83.88 78 PRO A C 1
ATOM 666 O O . PRO A 1 78 ? 5.816 5.115 1.478 1.00 83.88 78 PRO A O 1
ATOM 669 N N . THR A 1 79 ? 7.289 6.791 1.729 1.00 83.75 79 THR A N 1
ATOM 670 C CA . THR A 1 79 ? 6.893 7.185 3.085 1.00 83.75 79 THR A CA 1
ATOM 671 C C . THR A 1 79 ? 5.416 7.539 3.172 1.00 83.75 79 THR A C 1
ATOM 673 O O . THR A 1 79 ? 4.701 7.025 4.028 1.00 83.75 79 THR A O 1
ATOM 676 N N . ARG A 1 80 ? 4.941 8.429 2.294 1.00 85.81 80 ARG A N 1
ATOM 677 C CA . ARG A 1 80 ? 3.549 8.890 2.306 1.00 85.81 80 ARG A CA 1
ATOM 678 C C . ARG A 1 80 ? 2.586 7.762 1.953 1.00 85.81 80 ARG A C 1
ATOM 680 O O . ARG A 1 80 ? 1.556 7.647 2.606 1.00 85.81 80 ARG A O 1
ATOM 687 N N . LYS A 1 81 ? 2.940 6.911 0.986 1.00 88.12 81 LYS A N 1
ATOM 688 C CA . LYS A 1 81 ? 2.185 5.707 0.611 1.00 88.12 81 LYS A CA 1
ATOM 689 C C . LYS A 1 81 ? 2.042 4.768 1.807 1.00 88.12 81 LYS A C 1
ATOM 691 O O . LYS A 1 81 ? 0.934 4.354 2.136 1.00 88.12 81 LYS A O 1
ATOM 696 N N . HIS A 1 82 ? 3.144 4.492 2.503 1.00 88.44 82 HIS A N 1
ATOM 697 C CA . HIS A 1 82 ? 3.137 3.627 3.678 1.00 88.44 82 HIS A CA 1
ATOM 698 C C . HIS A 1 82 ? 2.381 4.240 4.866 1.00 88.44 82 HIS A C 1
ATOM 700 O O . HIS A 1 82 ? 1.638 3.541 5.555 1.00 88.44 82 HIS A O 1
ATOM 706 N N . LEU A 1 83 ? 2.521 5.549 5.089 1.00 88.62 83 LEU A N 1
ATOM 707 C CA . LEU A 1 83 ? 1.785 6.265 6.128 1.00 88.62 83 LEU A CA 1
ATOM 708 C C . LEU A 1 83 ? 0.279 6.257 5.852 1.00 88.62 83 LEU A C 1
ATOM 710 O O . LEU A 1 83 ? -0.488 5.956 6.760 1.00 88.62 83 LEU A O 1
ATOM 714 N N . ALA A 1 84 ? -0.135 6.542 4.615 1.00 90.62 84 ALA A N 1
ATOM 715 C CA . ALA A 1 84 ? -1.535 6.487 4.206 1.00 90.62 84 ALA A CA 1
ATOM 716 C C . ALA A 1 84 ? -2.116 5.089 4.452 1.00 90.62 84 ALA A C 1
ATOM 718 O O . ALA A 1 84 ? -3.107 4.963 5.161 1.00 90.62 84 ALA A O 1
ATOM 719 N N . PHE A 1 85 ? -1.430 4.042 3.983 1.00 92.56 85 PHE A N 1
ATOM 720 C CA . PHE A 1 85 ? -1.817 2.653 4.236 1.00 92.56 85 PHE A CA 1
ATOM 721 C C . PHE A 1 85 ? -1.931 2.333 5.736 1.00 92.56 85 PHE A C 1
ATOM 723 O O . PHE A 1 85 ? -2.893 1.712 6.183 1.00 92.56 85 PHE A O 1
ATOM 730 N N . THR A 1 86 ? -0.960 2.780 6.536 1.00 92.06 86 THR A N 1
ATOM 731 C CA . THR A 1 86 ? -0.949 2.539 7.984 1.00 92.06 86 THR A CA 1
ATOM 732 C C . THR A 1 86 ? -2.116 3.231 8.680 1.00 92.06 86 THR A C 1
ATOM 734 O O . THR A 1 86 ? -2.749 2.620 9.537 1.00 92.06 86 THR A O 1
ATOM 737 N N . LEU A 1 87 ? -2.416 4.479 8.313 1.00 93.38 87 LEU A N 1
ATOM 738 C CA . LEU A 1 87 ? -3.542 5.233 8.864 1.00 93.38 87 LEU A CA 1
ATOM 739 C C . LEU A 1 87 ? -4.882 4.602 8.484 1.00 93.38 87 LEU A C 1
ATOM 741 O O . LEU A 1 87 ? -5.726 4.438 9.359 1.00 93.38 87 LEU A O 1
ATOM 745 N N . THR A 1 88 ? -5.049 4.187 7.226 1.00 95.50 88 THR A N 1
ATOM 746 C CA . THR A 1 88 ? -6.248 3.470 6.771 1.00 95.50 88 THR A CA 1
ATOM 747 C C . THR A 1 88 ? -6.473 2.210 7.599 1.00 95.50 88 THR A C 1
ATOM 749 O O . THR A 1 88 ? -7.522 2.073 8.218 1.00 95.50 88 THR A O 1
ATOM 752 N N . ARG A 1 89 ? -5.448 1.363 7.741 1.00 94.19 89 ARG A N 1
ATOM 753 C CA . ARG A 1 89 ? -5.547 0.119 8.517 1.00 94.19 89 ARG A CA 1
ATOM 754 C C . ARG A 1 89 ? -5.832 0.346 10.003 1.00 94.19 89 ARG A C 1
ATOM 756 O O . ARG A 1 89 ? -6.483 -0.466 10.653 1.00 94.19 89 ARG A O 1
ATOM 763 N N . ILE A 1 90 ? -5.296 1.425 10.575 1.00 94.38 90 ILE A N 1
ATOM 764 C CA . ILE A 1 90 ? -5.599 1.822 11.955 1.00 94.38 90 ILE A CA 1
ATOM 765 C C . ILE A 1 90 ? -7.078 2.211 12.067 1.00 94.38 90 ILE A C 1
ATOM 767 O O . ILE A 1 90 ? -7.745 1.765 12.993 1.00 94.38 90 ILE A O 1
ATOM 771 N N . ASN A 1 91 ? -7.597 3.000 11.129 1.00 94.38 91 ASN A N 1
ATOM 772 C CA . ASN A 1 91 ? -8.991 3.433 11.157 1.00 94.38 91 ASN A CA 1
ATOM 773 C C . ASN A 1 91 ? -9.968 2.272 10.946 1.00 94.38 91 ASN A C 1
ATOM 775 O O . ASN A 1 91 ? -10.940 2.179 11.686 1.00 94.38 91 ASN A O 1
ATOM 779 N N . GLU A 1 92 ? -9.693 1.380 9.992 1.00 96.31 92 GLU A N 1
ATOM 780 C CA . GLU A 1 92 ? -10.511 0.187 9.724 1.00 96.31 92 GLU A CA 1
ATOM 781 C C . GLU A 1 92 ? -10.642 -0.673 10.978 1.00 96.31 92 GLU A C 1
ATOM 783 O O . GLU A 1 92 ? -11.747 -0.913 11.452 1.00 96.31 92 GLU A O 1
ATOM 788 N N . ARG A 1 93 ? -9.511 -1.017 11.605 1.00 94.62 93 ARG A N 1
ATOM 789 C CA . ARG A 1 93 ? -9.522 -1.811 12.835 1.00 94.62 93 ARG A CA 1
ATOM 790 C C . ARG A 1 93 ? -10.276 -1.121 13.970 1.00 94.62 93 ARG A C 1
ATOM 792 O O . ARG A 1 93 ? -10.978 -1.776 14.729 1.00 94.62 93 ARG A O 1
ATOM 799 N N . PHE A 1 94 ? -10.076 0.186 14.140 1.00 96.12 94 PHE A N 1
ATOM 800 C CA . PHE A 1 94 ? -10.800 0.926 15.170 1.00 96.12 94 PHE A CA 1
ATOM 801 C C . PHE A 1 94 ? -12.307 0.861 14.932 1.00 96.12 94 PHE A C 1
ATOM 803 O O . PHE A 1 94 ? -13.066 0.660 15.873 1.00 96.12 94 PHE A O 1
ATOM 810 N N . HIS A 1 95 ? -12.721 1.034 13.678 1.00 96.25 95 HIS A N 1
ATOM 811 C CA . HIS A 1 95 ? -14.118 1.011 13.287 1.00 96.25 95 HIS A CA 1
ATOM 812 C C . HIS A 1 95 ? -14.758 -0.360 13.514 1.00 96.25 95 HIS A C 1
ATOM 814 O O . HIS A 1 95 ? -15.822 -0.408 14.119 1.00 96.25 95 HIS A O 1
ATOM 820 N N . GLU A 1 96 ? -14.101 -1.445 13.099 1.00 96.00 96 GLU A N 1
ATOM 821 C CA . GLU A 1 96 ? -14.569 -2.824 13.308 1.00 96.00 96 GLU A CA 1
ATOM 822 C C . GLU A 1 96 ? -14.812 -3.116 14.796 1.00 96.00 96 GLU A C 1
ATOM 824 O O . GLU A 1 96 ? -15.921 -3.461 15.191 1.00 96.00 96 GLU A O 1
ATOM 829 N N . GLU A 1 97 ? -13.813 -2.871 15.646 1.00 95.38 97 GLU A N 1
ATOM 830 C CA . GLU A 1 97 ? -13.903 -3.190 17.079 1.00 95.38 97 GLU A CA 1
ATOM 831 C C . GLU A 1 97 ? -14.940 -2.304 17.796 1.00 95.38 97 GLU A C 1
ATOM 833 O O . GLU A 1 97 ? -15.706 -2.768 18.640 1.00 95.38 97 GLU A O 1
ATOM 838 N N . MET A 1 98 ? -15.012 -1.014 17.444 1.00 96.75 98 MET A N 1
ATOM 839 C CA . MET A 1 98 ? -16.023 -0.110 18.004 1.00 96.75 98 MET A CA 1
ATOM 840 C C . MET A 1 98 ? -17.439 -0.464 17.562 1.00 96.75 98 MET A C 1
ATOM 842 O O . MET A 1 98 ? -18.381 -0.300 18.341 1.00 96.75 98 MET A O 1
ATOM 846 N N . MET A 1 99 ? -17.601 -0.925 16.324 1.00 97.19 99 MET A N 1
ATOM 847 C CA . MET A 1 99 ? -18.879 -1.386 15.797 1.00 97.19 99 MET A CA 1
ATOM 848 C C . MET A 1 99 ? -19.346 -2.639 16.537 1.00 97.19 99 MET A C 1
ATOM 850 O O . MET A 1 99 ? -20.504 -2.685 16.943 1.00 97.19 99 MET A O 1
ATOM 854 N N . ASP A 1 100 ? -18.454 -3.590 16.819 1.00 96.50 100 ASP A N 1
ATOM 855 C CA . ASP A 1 100 ? -18.786 -4.782 17.606 1.00 96.50 100 ASP A CA 1
ATOM 856 C C . ASP A 1 100 ? -19.273 -4.428 19.016 1.00 96.50 100 ASP A C 1
ATOM 858 O O . ASP A 1 100 ? -20.300 -4.944 19.463 1.00 96.50 100 ASP A O 1
ATOM 862 N N . TYR A 1 101 ? -18.599 -3.502 19.706 1.00 96.00 101 TYR A N 1
ATOM 863 C CA . TYR A 1 101 ? -19.061 -3.034 21.016 1.00 96.00 101 TYR A CA 1
ATOM 864 C C . TYR A 1 101 ? -20.383 -2.272 20.935 1.00 96.00 101 TYR A C 1
ATOM 866 O O . TYR A 1 101 ? -21.243 -2.435 21.795 1.00 96.00 101 TYR A O 1
ATOM 874 N N . THR A 1 102 ? -20.572 -1.466 19.892 1.00 96.25 102 THR A N 1
ATOM 875 C CA . THR A 1 102 ? -21.823 -0.728 19.682 1.00 96.25 102 THR A CA 1
ATOM 876 C C . THR A 1 102 ? -22.983 -1.690 19.436 1.00 96.25 102 THR A C 1
ATOM 878 O O . THR A 1 102 ? -24.051 -1.525 20.017 1.00 96.25 102 THR A O 1
ATOM 881 N N . ASN A 1 103 ? -22.766 -2.742 18.648 1.00 96.62 103 ASN A N 1
ATOM 882 C CA . ASN A 1 103 ? -23.757 -3.788 18.415 1.00 96.62 103 ASN A CA 1
ATOM 883 C C . ASN A 1 103 ? -24.104 -4.528 19.715 1.00 96.62 103 ASN A C 1
ATOM 885 O O . ASN A 1 103 ? -25.279 -4.748 19.991 1.00 96.62 103 ASN A O 1
ATOM 889 N N . GLN A 1 104 ? -23.108 -4.848 20.549 1.00 95.19 104 GLN A N 1
ATOM 890 C CA . GLN A 1 104 ? -23.341 -5.446 21.871 1.00 95.19 104 GLN A CA 1
ATOM 891 C C . GLN A 1 104 ? -24.128 -4.510 22.798 1.00 95.19 104 GLN A C 1
ATOM 893 O O . GLN A 1 104 ? -25.039 -4.955 23.493 1.00 95.19 104 GLN A O 1
ATOM 898 N N . TYR A 1 105 ? -23.812 -3.212 22.786 1.00 95.12 105 TYR A N 1
ATOM 899 C CA . TYR A 1 105 ? -24.510 -2.202 23.581 1.00 95.12 105 TYR A CA 1
ATOM 900 C C . TYR A 1 105 ? -25.986 -2.085 23.181 1.00 95.12 105 TYR A C 1
ATOM 902 O O . TYR A 1 105 ? -26.857 -1.999 24.044 1.00 95.12 105 TYR A O 1
ATOM 910 N N . LEU A 1 106 ? -26.264 -2.099 21.874 1.00 94.75 106 LEU A N 1
ATOM 911 C CA . LEU A 1 106 ? -27.619 -2.008 21.328 1.00 94.75 106 LEU A CA 1
ATOM 912 C C . LEU A 1 106 ? -28.426 -3.300 21.508 1.00 94.75 106 LEU A C 1
ATOM 914 O O . LEU A 1 106 ? -29.646 -3.229 21.598 1.00 94.75 106 LEU A O 1
ATOM 918 N N . ALA A 1 107 ? -27.767 -4.460 21.548 1.00 94.62 107 ALA A N 1
ATOM 919 C CA . ALA A 1 107 ? -28.421 -5.756 21.724 1.00 94.62 107 ALA A CA 1
ATOM 920 C C . ALA A 1 107 ? -28.808 -6.059 23.181 1.00 94.62 107 ALA A C 1
ATOM 922 O O . ALA A 1 107 ? -29.643 -6.927 23.422 1.00 94.62 107 ALA A O 1
ATOM 923 N N . SER A 1 108 ? -28.184 -5.388 24.151 1.00 92.38 108 SER A N 1
ATOM 924 C CA . SER A 1 108 ? -28.505 -5.549 25.567 1.00 92.38 108 SER A CA 1
ATOM 925 C C . SER A 1 108 ? -29.632 -4.604 25.972 1.00 92.38 108 SER A C 1
ATOM 927 O O . SER A 1 108 ? -29.589 -3.427 25.633 1.00 92.38 108 SER A O 1
ATOM 929 N N . ASP A 1 109 ? -30.580 -5.071 26.783 1.00 90.31 109 ASP A N 1
ATOM 930 C CA . ASP A 1 109 ? -31.578 -4.207 27.434 1.00 90.31 109 ASP A CA 1
ATOM 931 C C . ASP A 1 109 ? -31.158 -3.801 28.856 1.00 90.31 109 ASP A C 1
ATOM 933 O O . ASP A 1 109 ? -31.539 -2.732 29.333 1.00 90.31 109 ASP A O 1
ATOM 937 N N . ASP A 1 110 ? -30.297 -4.595 29.502 1.00 95.00 110 ASP A N 1
ATOM 938 C CA . ASP A 1 110 ? -29.808 -4.333 30.856 1.00 95.00 110 ASP A CA 1
ATOM 939 C C . ASP A 1 110 ? -28.867 -3.124 30.919 1.00 95.00 110 ASP A C 1
ATOM 941 O O . ASP A 1 110 ? -27.806 -3.095 30.284 1.00 95.00 110 ASP A O 1
ATOM 945 N N . GLU A 1 111 ? -29.198 -2.159 31.781 1.00 93.50 111 GLU A N 1
ATOM 946 C CA . GLU A 1 111 ? -28.394 -0.943 31.965 1.00 93.50 111 GLU A CA 1
ATOM 947 C C . GLU A 1 111 ? -27.005 -1.211 32.549 1.00 93.50 111 GLU A C 1
ATOM 949 O O . GLU A 1 111 ? -26.025 -0.540 32.221 1.00 93.50 111 GLU A O 1
ATOM 954 N N . LYS A 1 112 ? -26.882 -2.233 33.402 1.00 94.69 112 LYS A N 1
ATOM 955 C CA . LYS A 1 112 ? -25.584 -2.599 33.974 1.00 94.69 112 LYS A CA 1
ATOM 956 C C . LYS A 1 112 ? -24.626 -3.098 32.889 1.00 94.69 112 LYS A C 1
ATOM 958 O O . LYS A 1 112 ? -23.482 -2.657 32.836 1.00 94.69 112 LYS A O 1
ATOM 963 N N . ILE A 1 113 ? -25.125 -3.948 31.991 1.00 93.56 113 ILE A N 1
ATOM 964 C CA . ILE A 1 113 ? -24.360 -4.482 30.859 1.00 93.56 113 ILE A CA 1
ATOM 965 C C . ILE A 1 113 ? -23.997 -3.352 29.888 1.00 93.56 113 ILE A C 1
ATOM 967 O O . ILE A 1 113 ? -22.849 -3.258 29.459 1.00 93.56 113 ILE A O 1
ATOM 971 N N . LYS A 1 114 ? -24.932 -2.437 29.602 1.00 94.94 114 LYS A N 1
ATOM 972 C CA . LYS A 1 114 ? -24.669 -1.235 28.793 1.00 94.94 114 LYS A CA 1
ATOM 973 C C . LYS A 1 114 ? -23.545 -0.375 29.365 1.00 94.94 114 LYS A C 1
ATOM 975 O O . LYS A 1 114 ? -22.643 0.023 28.627 1.00 94.94 114 LYS A O 1
ATOM 980 N N . SER A 1 115 ? -23.578 -0.110 30.670 1.00 96.12 115 SER A N 1
ATOM 981 C CA . SER A 1 115 ? -22.538 0.654 31.367 1.00 96.12 115 SER A CA 1
ATOM 982 C C . SER A 1 115 ? -21.168 -0.033 31.288 1.00 96.12 115 SER A C 1
ATOM 984 O O . SER A 1 115 ? -20.163 0.612 30.973 1.00 96.12 115 SER A O 1
ATOM 986 N N . ASP A 1 116 ? -21.128 -1.355 31.482 1.00 96.25 116 ASP A N 1
ATOM 987 C CA . ASP A 1 116 ? -19.896 -2.141 31.378 1.00 96.25 116 ASP A CA 1
ATOM 988 C C . ASP A 1 116 ? -19.323 -2.119 29.948 1.00 96.25 116 ASP A C 1
ATOM 990 O O . ASP A 1 116 ? -18.126 -1.881 29.765 1.00 96.25 116 ASP A O 1
ATOM 994 N N . ILE A 1 117 ? -20.165 -2.276 28.920 1.00 95.88 117 ILE A N 1
ATOM 995 C CA . ILE A 1 117 ? -19.750 -2.179 27.510 1.00 95.88 117 ILE A CA 1
ATOM 996 C C . ILE A 1 117 ? -19.225 -0.778 27.194 1.00 95.88 117 ILE A C 1
ATOM 998 O O . ILE A 1 117 ? -18.170 -0.636 26.574 1.00 95.88 117 ILE A O 1
ATOM 1002 N N . TYR A 1 118 ? -19.908 0.268 27.659 1.00 95.69 118 TYR A N 1
ATOM 1003 C CA . TYR A 1 118 ? -19.457 1.643 27.463 1.00 95.69 118 TYR A CA 1
ATOM 1004 C C . TYR A 1 118 ? -18.079 1.887 28.097 1.00 95.69 118 TYR A C 1
ATOM 1006 O O . TYR A 1 118 ? -17.210 2.532 27.500 1.00 95.69 118 TYR A O 1
ATOM 1014 N N . LYS A 1 119 ? -17.831 1.318 29.282 1.00 96.81 119 LYS A N 1
ATOM 1015 C CA . LYS A 1 119 ? -16.514 1.362 29.922 1.00 96.81 119 LYS A CA 1
ATOM 1016 C C . LYS A 1 119 ? -15.452 0.650 29.079 1.00 96.81 119 LYS A C 1
ATOM 1018 O O . LYS A 1 119 ? -14.380 1.215 28.871 1.00 96.81 119 LYS A O 1
ATOM 1023 N N . ILE A 1 120 ? -15.763 -0.527 28.531 1.00 96.50 120 ILE A N 1
ATOM 1024 C CA . ILE A 1 120 ? -14.871 -1.258 27.615 1.00 96.50 120 ILE A CA 1
ATOM 1025 C C . ILE A 1 120 ? -14.551 -0.416 26.373 1.00 96.50 120 ILE A C 1
ATOM 1027 O O . ILE A 1 120 ? -13.382 -0.317 25.996 1.00 96.50 120 ILE A O 1
ATOM 1031 N N . MET A 1 121 ? -15.552 0.230 25.767 1.00 96.69 121 MET A N 1
ATOM 1032 C CA . MET A 1 121 ? -15.364 1.133 24.625 1.00 96.69 121 MET A CA 1
ATOM 1033 C C . MET A 1 121 ? -14.417 2.284 24.983 1.00 96.69 121 MET A C 1
ATOM 1035 O O . MET A 1 121 ? -13.457 2.550 24.256 1.00 96.69 121 MET A O 1
ATOM 1039 N N . SER A 1 122 ? -14.644 2.936 26.125 1.00 96.75 122 SER A N 1
ATOM 1040 C CA . SER A 1 122 ? -13.800 4.029 26.616 1.00 96.75 122 SER A CA 1
ATOM 1041 C C . SER A 1 122 ? -12.349 3.575 26.823 1.00 96.75 122 SER A C 1
ATOM 1043 O O . SER A 1 122 ? -11.425 4.147 26.235 1.00 96.75 122 SER A O 1
ATOM 1045 N N . ASP A 1 123 ? -12.133 2.480 27.553 1.00 96.44 123 ASP A N 1
ATOM 1046 C CA . ASP A 1 123 ? -10.799 1.930 27.814 1.00 96.44 123 ASP A CA 1
ATOM 1047 C C . ASP A 1 123 ? -10.096 1.498 26.516 1.00 96.44 123 ASP A C 1
ATOM 1049 O O . ASP A 1 123 ? -8.893 1.738 26.325 1.00 96.44 123 ASP A O 1
ATOM 1053 N N . PHE A 1 124 ? -10.850 0.910 25.582 1.00 96.19 124 PHE A N 1
ATOM 1054 C CA . PHE A 1 124 ? -10.365 0.572 24.252 1.00 96.19 124 PHE A CA 1
ATOM 1055 C C . PHE A 1 124 ? -9.885 1.816 23.505 1.00 96.19 124 PHE A C 1
ATOM 1057 O O . PHE A 1 124 ? -8.758 1.799 23.004 1.00 96.19 124 PHE A O 1
ATOM 1064 N N . THR A 1 125 ? -10.666 2.903 23.467 1.00 95.75 125 THR A N 1
ATOM 1065 C CA . THR A 1 125 ? -10.263 4.130 22.758 1.00 95.75 125 THR A CA 1
ATOM 1066 C C . THR A 1 125 ? -8.954 4.705 23.299 1.00 95.75 125 THR A C 1
ATOM 1068 O O . THR A 1 125 ? -8.048 5.013 22.518 1.00 95.75 125 THR A O 1
ATOM 1071 N N . ILE A 1 126 ? -8.787 4.759 24.624 1.00 94.88 126 ILE A N 1
ATOM 1072 C CA . ILE A 1 126 ? -7.567 5.257 25.274 1.00 94.88 126 ILE A CA 1
ATOM 1073 C C . ILE A 1 126 ? -6.362 4.394 24.879 1.00 94.88 126 ILE A C 1
ATOM 1075 O O . ILE A 1 126 ? -5.326 4.905 24.428 1.00 94.88 126 ILE A O 1
ATOM 1079 N N . ARG A 1 127 ? -6.498 3.068 25.003 1.00 94.62 127 ARG A N 1
ATOM 1080 C CA . ARG A 1 127 ? -5.442 2.109 24.651 1.00 94.62 127 ARG A CA 1
ATOM 1081 C C . ARG A 1 127 ? -5.097 2.176 23.165 1.00 94.62 127 ARG A C 1
ATOM 1083 O O . ARG A 1 127 ? -3.917 2.152 22.800 1.00 94.62 127 ARG A O 1
ATOM 1090 N N . PHE A 1 128 ? -6.109 2.286 22.312 1.00 94.56 128 PHE A N 1
ATOM 1091 C CA . PHE A 1 128 ? -5.957 2.310 20.866 1.00 94.56 128 PHE A CA 1
ATOM 1092 C C . PHE A 1 128 ? -5.238 3.575 20.394 1.00 94.56 128 PHE A C 1
ATOM 1094 O O . PHE A 1 128 ? -4.274 3.475 19.635 1.00 94.56 128 PHE A O 1
ATOM 1101 N N . ILE A 1 129 ? -5.627 4.752 20.900 1.00 92.19 129 ILE A N 1
ATOM 1102 C CA . ILE A 1 129 ? -4.971 6.033 20.594 1.00 92.19 129 ILE A CA 1
ATOM 1103 C C . ILE A 1 129 ? -3.497 6.006 21.017 1.00 92.19 129 ILE A C 1
ATOM 1105 O O . ILE A 1 129 ? -2.625 6.483 20.285 1.00 92.19 129 ILE A O 1
ATOM 1109 N N . LYS A 1 130 ? -3.187 5.434 22.186 1.00 92.00 130 LYS A N 1
ATOM 1110 C CA . LYS A 1 130 ? -1.798 5.298 22.648 1.00 92.00 130 LYS A CA 1
ATOM 1111 C C . LYS A 1 130 ? -0.978 4.415 21.700 1.00 92.00 130 LYS A C 1
ATOM 1113 O O . LYS A 1 130 ? 0.116 4.806 21.292 1.00 92.00 130 LYS A O 1
ATOM 1118 N N . GLY A 1 131 ? -1.514 3.257 21.312 1.00 90.94 131 GLY A N 1
ATOM 1119 C CA . GLY A 1 131 ? -0.845 2.331 20.395 1.00 90.94 131 GLY A CA 1
ATOM 1120 C C . GLY A 1 131 ? -0.693 2.879 18.971 1.00 90.94 131 GLY A C 1
ATOM 1121 O O . GLY A 1 131 ? 0.356 2.705 18.346 1.00 90.94 131 GLY A O 1
ATOM 1122 N N . SER A 1 132 ? -1.708 3.574 18.454 1.00 91.12 132 SER A N 1
ATOM 1123 C CA . SER A 1 132 ? -1.695 4.144 17.103 1.00 91.12 132 SER A CA 1
ATOM 1124 C C . SER A 1 132 ? -0.681 5.282 16.965 1.00 91.12 132 SER A C 1
ATOM 1126 O O . SER A 1 132 ? 0.054 5.320 15.976 1.00 91.12 132 SER A O 1
ATOM 1128 N N . LYS A 1 133 ? -0.553 6.147 17.984 1.00 89.69 133 LYS A N 1
ATOM 1129 C CA . LYS A 1 133 ? 0.480 7.196 18.038 1.00 89.69 133 LYS A CA 1
ATOM 1130 C C . LYS A 1 133 ? 1.893 6.621 17.917 1.00 89.69 133 LYS A C 1
ATOM 1132 O O . LYS A 1 133 ? 2.691 7.166 17.155 1.00 89.69 133 LYS A O 1
ATOM 1137 N N . GLY A 1 134 ? 2.175 5.513 18.608 1.00 88.69 134 GLY A N 1
ATOM 1138 C CA . GLY A 1 134 ? 3.455 4.802 18.512 1.00 88.69 134 GLY A CA 1
ATOM 1139 C C . GLY A 1 134 ? 3.758 4.377 17.076 1.00 88.69 134 GLY A C 1
ATOM 1140 O O . GLY A 1 134 ? 4.724 4.856 16.485 1.00 88.69 134 GLY A O 1
ATOM 1141 N N . ARG A 1 135 ? 2.845 3.613 16.462 1.00 86.88 135 ARG A N 1
ATOM 1142 C CA . ARG A 1 135 ? 2.991 3.121 15.079 1.00 86.88 135 ARG A C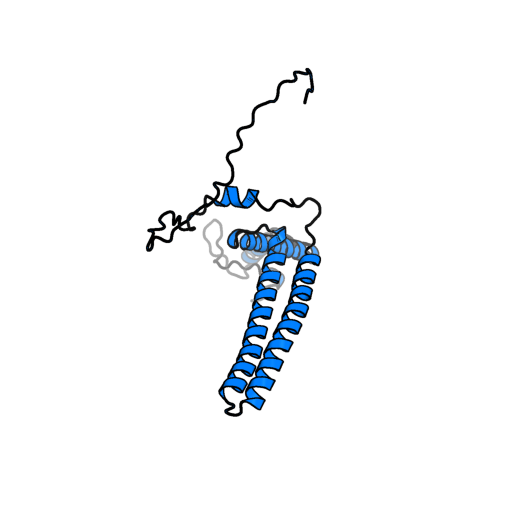A 1
ATOM 1143 C C . ARG A 1 135 ? 3.204 4.244 14.063 1.00 86.88 135 ARG A C 1
ATOM 1145 O O . ARG A 1 135 ? 4.069 4.142 13.200 1.00 86.88 135 ARG A O 1
ATOM 1152 N N . VAL A 1 136 ? 2.434 5.331 14.164 1.00 87.56 136 VAL A N 1
ATOM 1153 C CA . VAL A 1 136 ? 2.587 6.495 13.273 1.00 87.56 136 VAL A CA 1
ATOM 1154 C C . VAL A 1 136 ? 3.949 7.162 13.472 1.00 87.56 136 VAL A C 1
ATOM 1156 O O . VAL A 1 136 ? 4.568 7.602 12.500 1.00 87.56 136 VAL A O 1
ATOM 1159 N N . SER A 1 137 ? 4.428 7.246 14.715 1.00 86.38 137 SER A N 1
ATOM 1160 C CA . SER A 1 137 ? 5.744 7.811 15.009 1.00 86.38 137 SER A CA 1
ATOM 1161 C C . SER A 1 137 ? 6.881 6.945 14.463 1.00 86.38 137 SER A C 1
ATOM 1163 O O . SER A 1 137 ? 7.820 7.492 13.889 1.00 86.38 137 SER A O 1
ATOM 1165 N N . ASP A 1 138 ? 6.760 5.620 14.540 1.00 86.31 138 ASP A N 1
ATOM 1166 C CA . ASP A 1 138 ? 7.758 4.679 14.026 1.00 86.31 138 ASP A CA 1
ATOM 1167 C C . ASP A 1 138 ? 7.858 4.764 12.504 1.00 86.31 138 ASP A C 1
ATOM 1169 O O . ASP A 1 138 ? 8.958 4.871 11.961 1.00 86.31 138 ASP A O 1
ATOM 1173 N N . VAL A 1 139 ? 6.710 4.837 11.817 1.00 83.44 139 VAL A N 1
ATOM 1174 C CA . VAL A 1 139 ? 6.671 5.074 10.369 1.00 83.44 139 VAL A CA 1
ATOM 1175 C C . VAL A 1 139 ? 7.397 6.368 10.029 1.00 83.44 139 VAL A C 1
ATOM 1177 O O . VAL A 1 139 ? 8.245 6.363 9.146 1.00 83.44 139 VAL A O 1
ATOM 1180 N N . LYS A 1 140 ? 7.134 7.467 10.747 1.00 79.56 140 LYS A N 1
ATOM 1181 C CA . LYS A 1 140 ? 7.822 8.745 10.505 1.00 79.56 140 LYS A CA 1
ATOM 1182 C C . LYS A 1 140 ? 9.332 8.667 10.753 1.00 79.56 140 LYS A C 1
ATOM 1184 O O . LYS A 1 140 ? 10.074 9.290 10.002 1.00 79.56 140 LYS A O 1
ATOM 1189 N N . ARG A 1 141 ? 9.793 7.913 11.757 1.00 79.12 141 ARG A N 1
ATOM 1190 C CA . ARG A 1 141 ? 11.231 7.730 12.047 1.00 79.12 141 ARG A CA 1
ATOM 1191 C C . ARG A 1 141 ? 11.939 6.872 11.006 1.00 79.12 141 ARG A C 1
ATOM 1193 O O . ARG A 1 141 ? 13.069 7.175 10.651 1.00 79.12 141 ARG A O 1
ATOM 1200 N N . ALA A 1 142 ? 11.272 5.842 10.489 1.00 74.00 142 ALA A N 1
ATOM 1201 C CA . ALA A 1 142 ? 11.812 4.990 9.430 1.00 74.00 142 ALA A CA 1
ATOM 1202 C C . ALA A 1 142 ? 12.021 5.742 8.100 1.00 74.00 142 ALA A C 1
ATOM 1204 O O . ALA A 1 142 ? 12.643 5.224 7.173 1.00 74.00 142 ALA A O 1
ATOM 1205 N N . CYS A 1 143 ? 11.502 6.966 7.986 1.00 67.38 143 CYS A N 1
ATOM 1206 C CA . CYS A 1 143 ? 11.602 7.778 6.786 1.00 67.38 143 CYS A CA 1
ATOM 1207 C C . CYS A 1 143 ? 12.901 8.577 6.779 1.00 67.38 143 CYS A C 1
ATOM 1209 O O . CYS A 1 143 ? 12.935 9.752 7.140 1.00 67.38 143 CYS A O 1
ATOM 1211 N N . TYR A 1 144 ? 13.966 7.933 6.318 1.00 63.97 144 TYR A N 1
ATOM 1212 C CA . TYR A 1 144 ? 15.220 8.603 6.014 1.00 63.97 144 TYR A CA 1
ATOM 1213 C C . TYR A 1 144 ? 15.112 9.307 4.661 1.00 63.97 144 TYR A C 1
ATOM 1215 O O . TYR A 1 144 ? 14.954 8.669 3.620 1.00 63.97 144 TYR A O 1
ATOM 1223 N N . LEU A 1 145 ? 15.196 10.637 4.673 1.00 67.19 145 LEU A N 1
ATOM 1224 C CA . LEU A 1 145 ? 15.464 11.392 3.455 1.00 67.19 145 LEU A CA 1
ATOM 1225 C C . LEU A 1 145 ? 16.928 11.151 3.057 1.00 67.19 145 LEU A C 1
ATOM 1227 O O . LEU A 1 145 ? 17.800 11.206 3.928 1.00 67.19 145 LEU A O 1
ATOM 1231 N N . PRO A 1 146 ? 17.224 10.879 1.775 1.00 67.19 146 PRO A N 1
ATOM 1232 C CA . PRO A 1 146 ? 18.603 10.730 1.343 1.00 67.19 146 PRO A CA 1
ATOM 1233 C C . PRO A 1 146 ? 19.373 12.045 1.580 1.00 67.19 146 PRO A C 1
ATOM 1235 O O . PRO A 1 146 ? 18.786 13.123 1.424 1.00 67.19 146 PRO A O 1
ATOM 1238 N N . PRO A 1 147 ? 20.669 11.983 1.941 1.00 61.19 147 PRO A N 1
ATOM 1239 C CA . PRO A 1 147 ? 21.504 13.171 2.096 1.00 61.19 147 PRO A CA 1
ATOM 1240 C C . PRO A 1 147 ? 21.430 14.058 0.845 1.00 61.19 147 PRO A C 1
ATOM 1242 O O . PRO A 1 147 ? 21.591 13.567 -0.271 1.00 61.19 147 PRO A O 1
ATOM 1245 N N . GLY A 1 148 ? 21.140 15.350 1.024 1.00 64.88 148 GLY A N 1
ATOM 1246 C CA . GLY A 1 148 ? 20.959 16.311 -0.074 1.00 64.88 148 GLY A CA 1
ATOM 1247 C C . GLY A 1 148 ? 19.518 16.488 -0.573 1.00 64.88 148 GLY A C 1
ATOM 1248 O O . GLY A 1 148 ? 19.276 17.338 -1.426 1.00 64.88 148 GLY A O 1
ATOM 1249 N N . ALA A 1 149 ? 18.538 15.746 -0.045 1.00 63.09 149 ALA A N 1
ATOM 1250 C CA . ALA A 1 149 ? 17.129 16.043 -0.299 1.00 63.09 149 ALA A CA 1
ATOM 1251 C C . ALA A 1 149 ? 16.688 17.307 0.461 1.00 63.09 149 ALA A C 1
ATOM 1253 O O . ALA A 1 149 ? 16.924 17.433 1.663 1.00 63.09 149 ALA A O 1
ATOM 1254 N N . THR A 1 150 ? 16.004 18.226 -0.225 1.00 60.75 150 THR A N 1
ATOM 1255 C CA . THR A 1 150 ? 15.469 19.446 0.388 1.00 60.75 150 THR A CA 1
ATOM 1256 C C . THR A 1 150 ? 14.444 19.112 1.484 1.00 60.75 150 THR A C 1
ATOM 1258 O O . THR A 1 150 ? 13.526 18.294 1.321 1.00 60.75 150 THR A O 1
ATOM 1261 N N . VAL A 1 151 ? 14.616 19.743 2.651 1.00 58.97 151 VAL A N 1
ATOM 1262 C CA . VAL A 1 151 ? 13.674 19.647 3.782 1.00 58.97 151 VAL A CA 1
ATOM 1263 C C . VAL A 1 151 ? 12.357 20.344 3.436 1.00 58.97 151 VAL A C 1
ATOM 1265 O O . VAL A 1 151 ? 11.291 19.913 3.893 1.00 58.97 151 VAL A O 1
ATOM 1268 N N . ASP A 1 152 ? 12.420 21.371 2.588 1.00 53.50 152 ASP A N 1
ATOM 1269 C CA . ASP A 1 152 ? 11.262 22.156 2.200 1.00 53.50 152 ASP A CA 1
ATOM 1270 C C . ASP A 1 152 ? 10.339 21.382 1.247 1.00 53.50 152 ASP A C 1
ATOM 1272 O O . ASP A 1 152 ? 10.761 20.703 0.313 1.00 53.50 152 ASP A O 1
ATOM 1276 N N . THR A 1 153 ? 9.050 21.438 1.561 1.00 54.44 153 THR A N 1
ATOM 1277 C CA . THR A 1 153 ? 7.954 20.735 0.878 1.00 54.44 153 THR A CA 1
ATOM 1278 C C . THR A 1 153 ? 7.091 21.726 0.080 1.00 54.44 153 THR A C 1
ATOM 1280 O O . THR A 1 153 ? 6.034 21.351 -0.425 1.00 54.44 153 THR A O 1
ATOM 1283 N N . SER A 1 154 ? 7.504 22.998 0.025 1.00 52.09 154 SER A N 1
ATOM 1284 C CA . SER A 1 154 ? 6.700 24.125 -0.449 1.00 52.09 154 SER A CA 1
ATOM 1285 C C . SER A 1 154 ? 6.862 24.438 -1.941 1.00 52.09 154 SER A C 1
ATOM 1287 O O . SER A 1 154 ? 5.887 24.839 -2.574 1.00 52.09 154 SER A O 1
ATOM 1289 N N . ASP A 1 155 ? 8.041 24.238 -2.532 1.00 45.00 155 ASP A N 1
ATOM 1290 C CA . ASP A 1 155 ? 8.287 24.750 -3.892 1.00 45.00 155 ASP A CA 1
ATOM 1291 C C . ASP A 1 155 ? 7.642 23.895 -4.995 1.00 45.00 155 ASP A C 1
ATOM 1293 O O . ASP A 1 155 ? 7.127 24.442 -5.971 1.00 45.00 155 ASP A O 1
ATOM 1297 N N . ASP A 1 156 ? 7.494 22.583 -4.780 1.00 49.62 156 ASP A N 1
ATOM 1298 C CA . ASP A 1 156 ? 6.775 21.697 -5.712 1.00 49.62 156 ASP A CA 1
ATOM 1299 C C . ASP A 1 156 ? 5.271 22.034 -5.806 1.00 49.62 156 ASP A C 1
ATOM 1301 O O . ASP A 1 156 ? 4.606 21.669 -6.774 1.00 49.62 156 ASP A O 1
ATOM 1305 N N . ALA A 1 157 ? 4.696 22.732 -4.816 1.00 49.47 157 ALA A N 1
ATOM 1306 C CA . ALA A 1 157 ? 3.302 23.175 -4.875 1.00 49.47 157 ALA A CA 1
ATOM 1307 C C . ALA A 1 157 ? 3.116 24.432 -5.743 1.00 49.47 157 ALA A C 1
ATOM 1309 O O . ALA A 1 157 ? 2.013 24.647 -6.250 1.00 49.47 157 ALA A O 1
ATOM 1310 N N . LYS A 1 158 ? 4.175 25.230 -5.936 1.00 47.59 158 LYS A N 1
ATOM 1311 C CA . LYS A 1 158 ? 4.135 26.480 -6.707 1.00 47.59 158 LYS A CA 1
ATOM 1312 C C . LYS A 1 158 ? 4.148 26.214 -8.215 1.00 47.59 158 LYS A C 1
ATOM 1314 O O . LYS A 1 158 ? 3.397 26.846 -8.948 1.00 47.59 158 LYS A O 1
ATOM 1319 N N . GLU A 1 159 ? 4.901 25.213 -8.675 1.00 47.00 159 GLU A N 1
ATOM 1320 C CA . GLU A 1 159 ? 4.863 24.774 -10.084 1.00 47.00 159 GLU A CA 1
ATOM 1321 C C . GLU A 1 159 ? 3.620 23.921 -10.422 1.00 47.00 159 GLU A C 1
ATOM 1323 O O . GLU A 1 159 ? 3.205 23.828 -11.577 1.00 47.00 159 GLU A O 1
ATOM 1328 N N . LEU A 1 160 ? 2.952 23.347 -9.413 1.00 49.38 160 LEU A N 1
ATOM 1329 C CA . LEU A 1 160 ? 1.714 22.568 -9.566 1.00 49.38 160 LEU A CA 1
ATOM 1330 C C . LEU A 1 160 ? 0.430 23.414 -9.715 1.00 49.38 160 LEU A C 1
ATOM 1332 O O . LEU A 1 160 ? -0.655 22.838 -9.877 1.00 49.38 160 LEU A O 1
ATOM 1336 N N . GLU A 1 161 ? 0.512 24.749 -9.706 1.00 48.34 161 GLU A N 1
ATOM 1337 C CA . GLU A 1 161 ? -0.614 25.637 -10.061 1.00 48.34 161 GLU A CA 1
ATOM 1338 C C . GLU A 1 161 ? -1.050 25.503 -11.536 1.00 48.34 161 GLU A C 1
ATOM 1340 O O . GLU A 1 161 ? -2.169 25.888 -11.904 1.00 48.34 161 GLU A O 1
ATOM 1345 N N . LEU A 1 162 ? -0.213 24.874 -12.367 1.00 52.66 162 LEU A N 1
ATOM 1346 C CA . LEU A 1 162 ? -0.483 24.523 -13.761 1.00 52.66 162 LEU A CA 1
ATOM 1347 C C . LEU A 1 162 ? -0.938 23.057 -13.898 1.00 52.66 162 LEU A C 1
ATOM 1349 O O . LEU A 1 162 ? -0.395 22.284 -14.680 1.00 52.66 162 LEU A O 1
ATOM 1353 N N . ARG A 1 163 ? -1.946 22.626 -13.128 1.00 55.59 163 ARG A N 1
ATOM 1354 C CA . ARG A 1 163 ? -2.615 21.327 -13.347 1.00 55.59 163 ARG A CA 1
ATOM 1355 C C . ARG A 1 163 ? -3.844 21.501 -14.252 1.00 55.59 163 ARG A C 1
ATOM 1357 O O . ARG A 1 163 ? -4.839 22.040 -13.772 1.00 55.59 163 ARG A O 1
ATOM 1364 N N . PRO A 1 164 ? -3.872 20.941 -15.479 1.00 56.53 164 PRO A N 1
ATOM 1365 C CA . PRO A 1 164 ? -5.014 21.075 -16.397 1.00 56.53 164 PRO A CA 1
ATOM 1366 C C . PRO A 1 164 ? -6.329 20.471 -15.873 1.00 56.53 164 PRO A C 1
ATOM 1368 O O . PRO A 1 164 ? -7.405 20.839 -16.324 1.00 56.53 164 PRO A O 1
ATOM 1371 N N . LYS A 1 165 ? -6.254 19.518 -14.931 1.00 56.25 165 LYS A N 1
ATOM 1372 C CA . LYS A 1 165 ? -7.412 18.760 -14.413 1.00 56.25 165 LYS A CA 1
ATOM 1373 C C . LYS A 1 165 ? -7.754 19.043 -12.949 1.00 56.25 165 LYS A C 1
ATOM 1375 O O . LYS A 1 165 ? -8.683 18.440 -12.417 1.00 56.25 165 LYS A O 1
ATOM 1380 N N . LYS A 1 166 ? -7.030 19.941 -12.272 1.00 50.25 166 LYS A N 1
ATOM 1381 C CA . LYS A 1 166 ? -7.491 20.436 -10.969 1.00 50.25 166 LYS A CA 1
ATOM 1382 C C . LYS A 1 166 ? -8.570 21.466 -11.291 1.00 50.25 166 LYS A C 1
ATOM 1384 O O . LYS A 1 166 ? -8.253 22.511 -11.849 1.00 50.25 166 LYS A O 1
ATOM 1389 N N . ARG A 1 167 ? -9.841 21.156 -11.014 1.00 49.75 167 ARG A N 1
ATOM 1390 C CA . ARG A 1 167 ? -10.923 22.136 -11.173 1.00 49.75 167 ARG A CA 1
ATOM 1391 C C . ARG A 1 167 ? -10.525 23.381 -10.377 1.00 49.75 167 ARG A C 1
ATOM 1393 O O . ARG A 1 167 ? -10.360 23.295 -9.161 1.00 49.75 167 ARG A O 1
ATOM 1400 N N . ARG A 1 168 ? -10.341 24.517 -11.054 1.00 51.22 168 ARG A N 1
ATOM 1401 C CA . ARG A 1 168 ? -10.287 25.827 -10.399 1.00 51.22 168 ARG A CA 1
ATOM 1402 C C . ARG A 1 168 ? -11.710 26.156 -9.956 1.00 51.22 168 ARG A C 1
ATOM 1404 O O . ARG A 1 168 ? -12.406 26.914 -10.613 1.00 51.22 168 ARG A O 1
ATOM 1411 N N . LEU A 1 169 ? -12.180 25.513 -8.891 1.00 48.47 169 LEU A N 1
ATOM 1412 C CA . LEU A 1 169 ? -13.399 25.944 -8.217 1.00 48.47 169 LEU A CA 1
ATOM 1413 C C . LEU A 1 169 ? -13.021 27.156 -7.362 1.00 48.47 169 LEU A C 1
ATOM 1415 O O . LEU A 1 169 ? -12.765 27.036 -6.171 1.00 48.47 169 LEU A O 1
ATOM 1419 N N . SER A 1 170 ? -12.909 28.316 -8.007 1.00 49.75 170 SER A N 1
ATOM 1420 C CA . SER A 1 170 ? -12.897 29.630 -7.355 1.00 49.75 170 SER A CA 1
ATOM 1421 C C . SER A 1 170 ? -14.280 30.272 -7.460 1.00 49.75 170 SER A C 1
ATOM 1423 O O . SER A 1 170 ? -14.419 31.447 -7.783 1.00 49.75 170 SER A O 1
ATOM 1425 N N . SER A 1 171 ? -15.312 29.471 -7.237 1.00 44.12 171 SER A N 1
ATOM 1426 C CA . SER A 1 171 ? -16.698 29.912 -7.159 1.00 44.12 171 SER A CA 1
ATOM 1427 C C . SER A 1 171 ? -17.361 29.143 -6.025 1.00 44.12 171 SER A C 1
ATOM 1429 O O . SER A 1 171 ? -18.214 28.284 -6.225 1.00 44.12 171 SER A O 1
ATOM 1431 N N . ASN A 1 172 ? -16.922 29.448 -4.800 1.00 46.12 172 ASN A N 1
ATOM 1432 C CA . ASN A 1 172 ? -17.769 29.263 -3.631 1.00 46.12 172 ASN A CA 1
ATOM 1433 C C . ASN A 1 172 ? -18.945 30.230 -3.794 1.00 46.12 172 ASN A C 1
ATOM 1435 O O . ASN A 1 172 ? -18.876 31.395 -3.404 1.00 46.12 172 ASN A O 1
ATOM 1439 N N . THR A 1 173 ? -20.008 29.760 -4.434 1.00 37.34 173 THR A N 1
ATOM 1440 C CA . THR A 1 173 ? -21.321 30.381 -4.328 1.00 37.34 173 THR A CA 1
ATOM 1441 C C . THR A 1 173 ? -21.771 30.140 -2.892 1.00 37.34 173 THR A C 1
ATOM 1443 O O . THR A 1 173 ? -22.165 29.034 -2.529 1.00 37.34 173 THR A O 1
ATOM 1446 N N . ASN A 1 174 ? -21.584 31.155 -2.051 1.00 40.28 174 ASN A N 1
ATOM 1447 C CA . ASN A 1 174 ? -21.969 31.151 -0.647 1.00 40.28 174 ASN A CA 1
ATOM 1448 C C . ASN A 1 174 ? -23.473 30.862 -0.526 1.00 40.28 174 ASN A C 1
ATOM 1450 O O . ASN A 1 174 ? -24.296 31.703 -0.880 1.00 40.28 174 ASN A O 1
ATOM 1454 N N . LEU A 1 175 ? -23.829 29.689 -0.008 1.00 44.25 175 LEU A N 1
ATOM 1455 C CA . LEU A 1 175 ? -25.128 29.450 0.607 1.00 44.25 175 LEU A CA 1
ATOM 1456 C C . LEU A 1 175 ? -24.899 29.454 2.121 1.00 44.25 175 LEU A 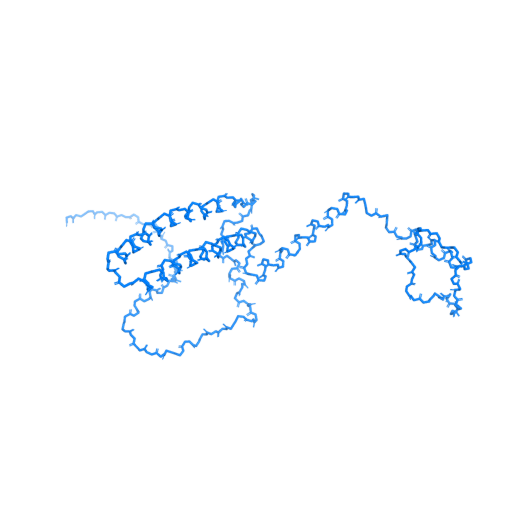C 1
ATOM 1458 O O . LEU A 1 175 ? -24.210 28.578 2.635 1.00 44.25 175 LEU A O 1
ATOM 1462 N N . TYR A 1 176 ? -25.506 30.452 2.770 1.00 36.78 176 TYR A N 1
ATOM 1463 C CA . TYR A 1 176 ? -25.566 30.798 4.200 1.00 36.78 176 TYR A CA 1
ATOM 1464 C C . TYR A 1 176 ? -24.609 31.889 4.722 1.00 36.78 176 TYR A C 1
ATOM 1466 O O . TYR A 1 176 ? -23.390 31.746 4.631 1.00 36.78 176 TYR A O 1
ATOM 1474 N N . PRO A 1 177 ? -25.155 32.966 5.334 1.00 43.34 177 PRO A N 1
ATOM 1475 C CA . PRO A 1 177 ? -24.383 33.936 6.089 1.00 43.34 177 PRO A CA 1
ATOM 1476 C C . PRO A 1 177 ? -24.287 33.456 7.542 1.00 43.34 177 PRO A C 1
ATOM 1478 O O . PRO A 1 177 ? -25.279 33.473 8.269 1.00 43.34 177 PRO A O 1
ATOM 1481 N N . LEU A 1 178 ? -23.100 33.036 7.978 1.00 35.91 178 LEU A N 1
ATOM 1482 C CA . LEU A 1 178 ? -22.792 32.990 9.403 1.00 35.91 178 LEU A CA 1
ATOM 1483 C C . LEU A 1 178 ? -21.657 33.969 9.690 1.00 35.91 178 LEU A C 1
ATOM 1485 O O . LEU A 1 178 ? -20.630 34.003 9.018 1.00 35.91 178 LEU A O 1
ATOM 1489 N N . ILE A 1 179 ? -21.977 34.825 10.642 1.00 41.28 179 ILE A N 1
ATOM 1490 C CA . ILE A 1 179 ? -21.278 35.999 11.132 1.00 41.28 179 ILE A CA 1
ATOM 1491 C C . ILE A 1 179 ? -19.864 35.642 11.625 1.00 41.28 179 ILE A C 1
ATOM 1493 O O . ILE A 1 179 ? -19.659 34.597 12.234 1.00 41.28 179 ILE A O 1
ATOM 1497 N N . ASP A 1 180 ? -18.931 36.565 11.367 1.00 40.81 180 ASP A N 1
ATOM 1498 C CA . ASP A 1 180 ? -17.541 36.641 11.849 1.00 40.81 180 ASP A CA 1
ATOM 1499 C C . ASP A 1 180 ? -16.454 35.770 11.182 1.00 40.81 180 ASP A C 1
ATOM 1501 O O . ASP A 1 180 ? -15.788 34.935 11.791 1.00 40.81 180 ASP A O 1
ATOM 1505 N N . ASN A 1 181 ? -16.147 36.101 9.923 1.00 38.09 181 ASN A N 1
ATOM 1506 C CA . ASN A 1 181 ? -14.876 35.745 9.288 1.00 38.09 181 ASN A CA 1
ATOM 1507 C C . ASN A 1 181 ? -13.798 36.798 9.596 1.00 38.09 181 ASN A C 1
ATOM 1509 O O . ASN A 1 181 ? -13.437 37.608 8.741 1.00 38.09 181 ASN A O 1
ATOM 1513 N N . THR A 1 182 ? -13.197 36.745 10.785 1.00 41.62 182 THR A N 1
ATOM 1514 C CA . THR A 1 182 ? -11.845 37.296 11.003 1.00 41.62 182 THR A CA 1
ATOM 1515 C C . THR A 1 182 ? -10.793 36.346 10.405 1.00 41.62 182 THR A C 1
ATOM 1517 O O . THR A 1 182 ? -9.863 35.882 11.069 1.00 41.62 182 THR A O 1
ATOM 1520 N N . GLU A 1 183 ? -10.913 36.033 9.110 1.00 39.19 183 GLU A N 1
ATOM 1521 C CA . GLU A 1 183 ? -9.890 35.280 8.384 1.00 39.19 183 GLU A CA 1
ATOM 1522 C C . GLU A 1 183 ? -8.756 36.211 7.950 1.00 39.19 183 GLU A C 1
ATOM 1524 O O . GLU A 1 183 ? -8.786 36.918 6.944 1.00 39.19 183 GLU A O 1
ATOM 1529 N N . ARG A 1 184 ? -7.718 36.179 8.786 1.00 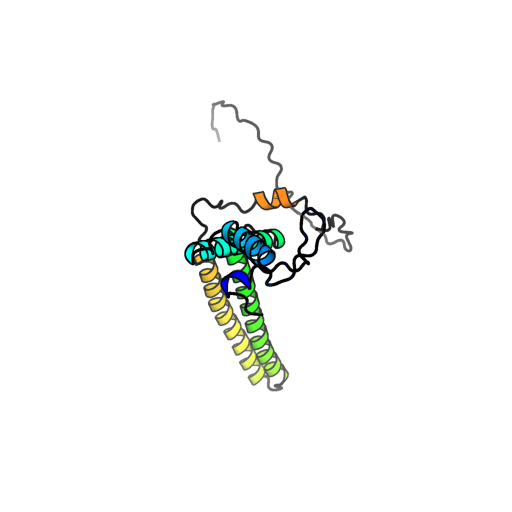41.00 184 ARG A N 1
ATOM 1530 C CA . ARG A 1 184 ? -6.381 36.731 8.582 1.00 41.00 184 ARG A CA 1
ATOM 1531 C C . ARG A 1 184 ? -5.872 36.478 7.159 1.00 41.00 184 ARG A C 1
ATOM 1533 O O . ARG A 1 184 ? -5.3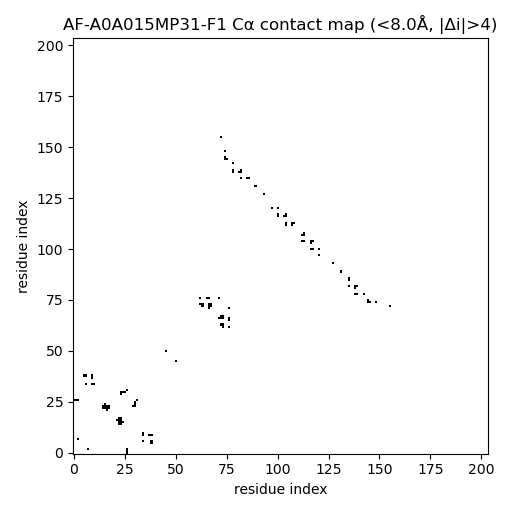82 35.390 6.850 1.00 41.00 184 ARG A O 1
ATOM 1540 N N . PHE A 1 185 ? -5.849 37.535 6.352 1.00 38.09 185 PHE A N 1
ATOM 1541 C CA . PHE A 1 185 ? -5.016 37.651 5.158 1.00 38.09 185 PHE A CA 1
ATOM 1542 C C . PHE A 1 185 ? -3.559 37.293 5.493 1.00 38.09 185 PHE A C 1
ATOM 1544 O O . PHE A 1 185 ? -2.796 38.094 6.038 1.00 38.09 185 PHE A O 1
ATOM 1551 N N . LYS A 1 186 ? -3.138 36.063 5.186 1.00 42.09 186 LYS A N 1
ATOM 1552 C CA . LYS A 1 186 ? -1.739 35.662 5.327 1.00 42.09 186 LYS A CA 1
ATOM 1553 C C . LYS A 1 186 ? -0.936 36.198 4.139 1.00 42.09 186 LYS A C 1
ATOM 1555 O O . LYS A 1 186 ? -0.985 35.640 3.051 1.00 42.09 186 LYS A O 1
ATOM 1560 N N . ARG A 1 187 ? -0.089 37.184 4.469 1.00 41.78 187 ARG A N 1
ATOM 1561 C CA . ARG A 1 187 ? 1.206 37.543 3.849 1.00 41.78 187 ARG A CA 1
ATOM 1562 C C . ARG A 1 187 ? 1.165 38.545 2.684 1.00 41.78 187 ARG A C 1
ATOM 1564 O O . ARG A 1 187 ? 1.378 38.189 1.533 1.00 41.78 187 ARG A O 1
ATOM 1571 N N . ARG A 1 188 ? 1.109 39.836 3.028 1.00 35.59 188 ARG A N 1
ATOM 1572 C CA . ARG A 1 188 ? 1.930 40.857 2.353 1.00 35.59 188 ARG A CA 1
ATOM 1573 C C . ARG A 1 188 ? 3.129 41.164 3.255 1.00 35.59 188 ARG A C 1
ATOM 1575 O O . ARG A 1 188 ? 2.937 41.610 4.379 1.00 35.59 188 ARG A O 1
ATOM 1582 N N . ARG A 1 189 ? 4.353 40.894 2.793 1.00 35.97 189 ARG A N 1
ATOM 1583 C CA . ARG A 1 189 ? 5.573 41.514 3.333 1.00 35.97 189 ARG A CA 1
ATOM 1584 C C . ARG A 1 189 ? 6.104 42.443 2.249 1.00 35.97 189 ARG A C 1
ATOM 1586 O O . ARG A 1 189 ? 6.621 41.960 1.249 1.00 35.97 189 ARG A O 1
ATOM 1593 N N . PHE A 1 190 ? 5.946 43.746 2.444 1.00 35.91 190 PHE A N 1
ATOM 1594 C CA . PHE A 1 190 ? 6.843 44.729 1.848 1.00 35.91 190 PHE A CA 1
ATOM 1595 C C . PHE A 1 190 ? 7.929 44.990 2.892 1.00 35.91 190 PHE A C 1
ATOM 1597 O O . PHE A 1 190 ? 7.612 45.323 4.032 1.00 35.91 190 PHE A O 1
ATOM 1604 N N . TYR A 1 191 ? 9.187 44.750 2.533 1.00 36.16 191 TYR A N 1
ATOM 1605 C CA . TYR A 1 191 ? 10.322 45.245 3.306 1.00 36.16 191 TYR A CA 1
ATOM 1606 C C . TYR A 1 191 ? 10.377 46.771 3.182 1.00 36.16 191 TYR A C 1
ATOM 1608 O O . TYR A 1 191 ? 10.199 47.280 2.074 1.00 36.16 191 TYR A O 1
ATOM 1616 N N . PRO A 1 192 ? 10.742 47.482 4.254 1.00 41.47 192 PRO A N 1
ATOM 1617 C CA . PRO A 1 192 ? 11.567 48.666 4.115 1.00 41.47 192 PRO A CA 1
ATOM 1618 C C . PRO A 1 192 ? 12.920 48.444 4.798 1.00 41.47 192 PRO A C 1
ATOM 1620 O O . PRO A 1 192 ? 13.010 47.857 5.877 1.00 41.47 192 PRO A O 1
ATOM 1623 N N . ALA A 1 193 ? 13.979 48.886 4.121 1.00 40.78 193 ALA A N 1
ATOM 1624 C CA . ALA A 1 193 ? 15.318 49.000 4.678 1.00 40.78 193 ALA A CA 1
ATOM 1625 C C . ALA A 1 193 ? 15.291 49.953 5.883 1.00 40.78 193 ALA A C 1
ATOM 1627 O O . ALA A 1 193 ? 14.697 51.027 5.800 1.00 40.78 193 ALA A O 1
ATOM 1628 N N . VAL A 1 194 ? 15.919 49.559 6.991 1.00 40.75 194 VAL A N 1
ATOM 1629 C CA . VAL A 1 194 ? 16.101 50.429 8.157 1.00 40.75 194 VAL A CA 1
ATOM 1630 C C . VAL A 1 194 ? 17.479 51.059 8.031 1.00 40.75 194 VAL A C 1
ATOM 1632 O O . VAL A 1 194 ? 18.492 50.366 8.110 1.00 40.75 194 VAL A O 1
ATOM 1635 N N . MET A 1 195 ? 17.470 52.360 7.747 1.00 38.44 195 MET A N 1
ATOM 1636 C CA . MET A 1 195 ? 18.613 53.250 7.892 1.00 38.44 195 MET A CA 1
ATOM 1637 C C . MET A 1 195 ? 18.985 53.329 9.374 1.00 38.44 195 MET A C 1
ATOM 1639 O O . MET A 1 195 ? 18.112 53.366 10.242 1.00 38.44 195 MET A O 1
ATOM 1643 N N . ASP A 1 196 ? 20.289 53.306 9.612 1.00 45.22 196 ASP A N 1
ATOM 1644 C CA . ASP A 1 196 ? 20.943 53.660 10.863 1.00 45.22 196 ASP A CA 1
ATOM 1645 C C . ASP A 1 196 ? 20.609 55.116 11.205 1.00 45.22 196 ASP A C 1
ATOM 1647 O O . ASP A 1 196 ? 20.688 55.956 10.316 1.00 45.22 196 ASP A O 1
ATOM 1651 N N . ASP A 1 197 ? 20.198 55.381 12.445 1.00 40.97 197 ASP A N 1
ATOM 1652 C CA . ASP A 1 197 ? 20.359 56.679 13.105 1.00 40.97 197 ASP A CA 1
ATOM 1653 C C . ASP A 1 197 ? 20.078 56.512 14.606 1.00 40.97 197 ASP A C 1
ATOM 1655 O O . ASP A 1 197 ? 18.948 56.448 15.097 1.00 40.97 197 ASP A O 1
ATOM 1659 N N . SER A 1 198 ? 21.183 56.410 15.339 1.00 46.56 198 SER A N 1
ATOM 1660 C CA . SER A 1 198 ? 21.294 56.702 16.761 1.00 46.56 198 SER A CA 1
ATOM 1661 C C . SER A 1 198 ? 20.653 58.055 17.092 1.00 46.56 198 SER A C 1
ATOM 1663 O O . SER A 1 198 ? 20.906 59.034 16.393 1.00 46.56 198 SER A O 1
ATOM 1665 N N . THR A 1 199 ? 19.913 58.142 18.204 1.00 39.56 199 THR A N 1
ATOM 1666 C CA . THR A 1 199 ? 20.201 59.030 19.357 1.00 39.56 199 THR A CA 1
ATOM 1667 C C . THR A 1 199 ? 18.978 59.133 20.277 1.00 39.56 199 THR A C 1
ATOM 1669 O O . THR A 1 199 ? 17.943 59.657 19.891 1.00 39.56 199 THR A O 1
ATOM 1672 N N . GLY A 1 200 ? 19.165 58.726 21.536 1.00 34.19 200 GLY A N 1
ATOM 1673 C CA . GLY A 1 200 ? 18.923 59.635 22.657 1.00 34.19 200 GLY A CA 1
ATOM 1674 C C . GLY A 1 200 ? 17.575 59.613 23.379 1.00 34.19 200 GLY A C 1
ATOM 1675 O O . GLY A 1 200 ? 16.557 60.037 22.851 1.00 34.19 200 GLY A O 1
ATOM 1676 N N . ALA A 1 201 ? 17.712 59.328 24.675 1.00 35.31 201 ALA A N 1
ATOM 1677 C CA . ALA A 1 201 ? 17.020 59.950 25.803 1.00 35.31 201 ALA A CA 1
ATOM 1678 C C . ALA A 1 201 ? 15.671 59.363 26.255 1.00 35.31 201 ALA A C 1
ATOM 1680 O O . ALA A 1 201 ? 14.602 59.605 25.704 1.00 35.31 201 ALA A O 1
ATOM 1681 N N . GLU A 1 202 ? 15.797 58.648 27.374 1.00 40.53 202 GLU A N 1
ATOM 1682 C CA . GLU A 1 202 ? 14.855 58.555 28.488 1.00 40.53 202 GLU A CA 1
ATOM 1683 C C . GLU A 1 202 ? 14.175 59.901 28.804 1.00 40.53 202 GLU A C 1
ATOM 1685 O O . GLU A 1 202 ? 14.781 60.958 28.631 1.00 40.53 202 GLU A O 1
ATOM 1690 N N . LEU A 1 203 ? 12.958 59.853 29.357 1.00 39.34 203 LEU A N 1
ATOM 1691 C CA . LEU A 1 203 ? 12.660 60.322 30.720 1.00 39.34 203 LEU A CA 1
ATOM 1692 C C . LEU A 1 203 ? 11.156 60.154 31.028 1.00 39.34 203 LEU A C 1
ATOM 1694 O O . LEU A 1 203 ? 10.319 60.704 30.321 1.00 39.34 203 LEU A O 1
ATOM 1698 N N . TYR A 1 204 ? 10.917 59.421 32.125 1.00 42.91 204 TYR A N 1
ATOM 1699 C CA . TYR A 1 204 ? 9.728 59.283 32.990 1.00 42.91 204 TYR A CA 1
ATOM 1700 C C . TY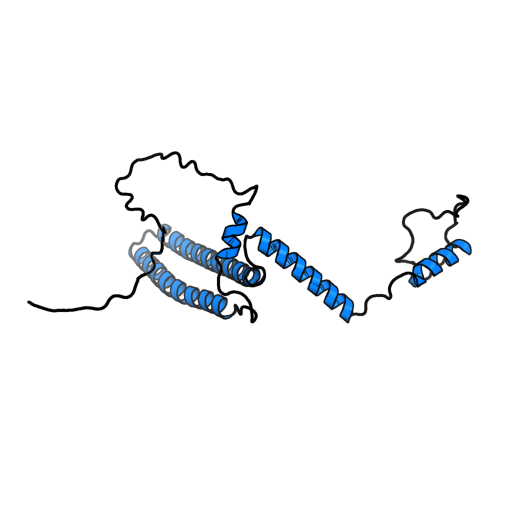R A 1 204 ? 8.365 58.900 32.395 1.00 42.91 204 TYR A C 1
ATOM 1702 O O . TYR A 1 204 ? 7.692 59.743 31.768 1.00 42.91 204 TYR A O 1
#

Sequence (204 aa):
MFIPHKYRNIIPKEPLYTEEGVYIVPGSREWFTYMYNLHINLSPPLTKAQRREKNKLERIRLDKKEASFHGSSFNRYPTRKHLAFTLTRINERFHEEMMDYTNQYLASDDEKIKSDIYKIMSDFTIRFIKGSKGRVSDVKRACYLPPGATVDTSDDAKELELRPKKRRLSSNTNLYPLIDNTERFKRRRFYPAVMDDSTGAELY

Solvent-accessible surface area (backbone atoms only — not comparable to full-atom values): 13107 Å² total; per-residue (Å²): 135,91,74,62,75,90,48,67,89,70,61,72,95,62,89,51,58,48,100,86,66,48,75,50,54,87,83,37,72,67,37,50,52,51,52,48,52,52,60,67,71,44,74,76,80,70,49,76,66,55,48,50,51,52,53,52,52,51,51,53,53,50,48,42,52,52,11,55,74,72,74,38,55,57,84,50,29,66,53,52,53,51,48,51,53,50,52,50,56,51,49,51,54,50,50,55,56,51,47,55,50,50,52,54,40,71,72,47,86,52,65,69,59,36,53,52,45,52,50,50,52,54,55,46,51,57,54,47,54,58,54,50,53,50,55,56,50,50,55,58,66,72,53,72,71,62,92,89,60,75,86,73,80,61,67,73,58,64,70,52,75,76,43,96,82,60,78,82,77,85,69,83,76,82,83,78,94,75,89,82,82,86,72,75,82,85,77,86,82,80,85,77,87,81,78,88,78,90,79,86,80,87,83,135